Protein 3L7N (pdb70)

Nearest PDB structures (foldseek):
  3l7n-assembly1_A  TM=1.004E+00  e=1.396E-51  Streptococcus mutans UA159
  1o1y-assembly1_A  TM=9.024E-01  e=5.804E-20  Thermotoga maritima
  3m3p-assembly1_A  TM=9.097E-01  e=1.169E-18  Methylobacillus flagellatus KT
  8khs-assembly1_A  TM=8.896E-01  e=2.504E-17  Alcaligenes ammonioxydans
  1qdl-assembly1_B-2  TM=7.681E-01  e=1.200E-10  Saccharolobus solfataricus

B-factor: mean 40.6, std 13.73, range [8.1, 95.0]

InterPro domains:
  IPR017926 Glutamine amidotransferase [PF00117] (32-185)
  IPR029062 Class I glutamine amidotransferase-like [G3DSA:3.40.50.880] (1-236)
  IPR029062 Class I glutamine amidotransferase-like [SSF52317] (20-199)
  IPR044992 Glutamine amidotransferase domain containing protein ChyE-like [PTHR42695] (26-230)
  IPR044992 Glutamine amidotransferase domain containing protein ChyE-like [cd01741] (2-181)

CATH classification: 3.40.50.880

Foldseek 3Di:
DEEEEEAEDPLQDCFLVVVLCVVVPHHYHYADLLVLGDDDPDLPRGQEYEYTAYPAALPDDCVVRVSDDSPVVLVVLLNCVVVVRQYEAEANGLASNLVSLPFHKFFWQFFAAAWFWKAFDPVLCVDPLQVPPDRIDTFGAGDGIGHGDDPQKDAGIATPGGGRAKIDSDPRYIYGHTHLSDDLVSLVVVVVVDDCLPVCCPVGDHRHDSVRRNPDHSPVSSVSVSSSVVRSVD

Solvent-accessible surface area: 10460 Å² total; per-residue (Å²): 157,83,2,16,0,0,7,0,41,98,25,19,24,12,16,2,0,55,38,1,0,64,124,95,56,36,92,49,51,59,5,68,4,40,166,128,70,173,30,29,174,69,18,102,95,1,50,3,0,0,0,1,1,9,66,10,26,14,75,18,62,114,198,109,46,79,42,1,47,12,108,35,1,10,124,8,0,74,87,0,26,165,51,149,35,25,0,0,0,0,12,1,0,0,8,0,0,0,41,14,37,71,17,97,44,86,143,13,87,86,74,1,5,2,4,42,86,1,26,21,38,132,31,1,100,160,19,72,45,2,70,83,10,69,74,75,30,68,0,0,0,32,13,37,27,12,0,2,60,12,152,129,9,88,29,2,0,64,4,141,0,0,56,47,0,0,1,48,11,9,102,63,8,0,1,0,1,0,4,0,5,6,31,60,129,29,1,41,43,12,36,85,110,56,126,86,13,110,71,29,24,146,106,49,87,48,7,29,55,42,133,89,3,69,102,64,99,7,68,72,1,22,107,10,0,31,17,0,0,50,81,0,44,180

Radius of gyration: 16.36 Å; Cα contacts (8 Å, |Δi|>4): 515; chains: 1; bounding box: 48×43×37 Å

Sequence (234 aa):
MRIHFILHETFEAPGAYLAWAALRGHDVSMTKVYRYEKLPKDIDDFDMLILMGGPQSPSSTKKEFPYYDAQAEVKLIQKAAKSEKIIVGVCLGAQLMGVAYGADYLHSPKKEIGNYLISLTEAGKMDSYLSDFSDDLLVGHWHGDMPGLPDKAQVLAISQGCPRQIIKFGPKQYAFQCHLEFTPELVAALIAQEDDLDTQSQTETYVQTAEEMQTFDYSSMNQALYSFLDRLTE

Structure (mmCIF, N/CA/C/O backbone):
data_3L7N
#
_entry.id   3L7N
#
_cell.length_a   104.083
_cell.length_b   104.083
_cell.length_c   195.621
_cell.angle_alpha   90.00
_cell.angle_beta   90.00
_cell.angle_gamma   120.00
#
_symmetry.space_group_name_H-M   'H 3 2'
#
loop_
_entity.id
_entity.type
_entity.pdbx_description
1 polymer 'Putative uncharacterized protein'
2 water water
#
loop_
_atom_site.group_PDB
_atom_site.id
_atom_site.type_symbol
_atom_site.label_atom_id
_atom_site.label_alt_id
_atom_site.label_comp_id
_atom_site.label_asym_id
_atom_site.label_entity_id
_atom_site.label_seq_id
_atom_site.pdbx_PDB_ins_code
_atom_site.Cartn_x
_atom_site.Cartn_y
_atom_site.Cartn_z
_atom_site.occupancy
_atom_site.B_iso_or_equiv
_atom_site.auth_seq_id
_atom_site.auth_comp_id
_atom_site.auth_asym_id
_atom_site.auth_atom_id
_atom_site.pdbx_PDB_model_num
ATOM 1 N N . MET A 1 1 ? -4.236 -35.797 -21.833 1.00 32.34 1 MET A N 1
ATOM 2 C CA . MET A 1 1 ? -3.544 -35.854 -23.210 1.00 34.44 1 MET A CA 1
ATOM 3 C C . MET A 1 1 ? -3.750 -37.253 -23.935 1.00 33.41 1 MET A C 1
ATOM 4 O O . MET A 1 1 ? -4.211 -37.268 -25.091 1.00 34.93 1 MET A O 1
ATOM 9 N N . ARG A 1 2 ? -3.329 -38.384 -23.313 1.00 29.46 2 ARG A N 1
ATOM 10 C CA . ARG A 1 2 ? -3.690 -39.703 -23.874 1.00 28.51 2 ARG A CA 1
ATOM 11 C C . ARG A 1 2 ? -5.033 -40.161 -23.276 1.00 28.46 2 ARG A C 1
ATOM 12 O O . ARG A 1 2 ? -5.137 -40.452 -22.082 1.00 30.90 2 ARG A O 1
ATOM 20 N N . ILE A 1 3 ? -6.039 -40.217 -24.099 1.00 27.04 3 ILE A N 1
ATOM 21 C CA . ILE A 1 3 ? -7.365 -40.545 -23.679 1.00 25.09 3 ILE A CA 1
ATOM 22 C C . ILE A 1 3 ? -7.733 -41.888 -24.302 1.00 26.57 3 ILE A C 1
ATOM 23 O O . ILE A 1 3 ? -7.720 -42.015 -25.559 1.00 28.29 3 ILE A O 1
ATOM 28 N N . HIS A 1 4 ? -8.061 -42.897 -23.461 1.00 24.33 4 HIS A N 1
ATOM 29 C CA . HIS A 1 4 ? -8.453 -44.223 -23.979 1.00 24.35 4 HIS A CA 1
ATOM 30 C C . HIS A 1 4 ? -9.944 -44.523 -23.778 1.00 23.94 4 HIS A C 1
ATOM 31 O O . HIS A 1 4 ? -10.433 -44.491 -22.637 1.00 25.71 4 HIS A O 1
ATOM 38 N N . PHE A 1 5 ? -10.656 -44.848 -24.875 1.00 22.57 5 PHE A N 1
ATOM 39 C CA . PHE A 1 5 ? -12.104 -45.159 -24.833 1.00 21.37 5 PHE A CA 1
ATOM 40 C C . PHE A 1 5 ? -12.369 -46.626 -24.778 1.00 22.55 5 PHE A C 1
ATOM 41 O O . PHE A 1 5 ? -11.730 -47.427 -25.514 1.00 24.15 5 PHE A O 1
ATOM 49 N N . ILE A 1 6 ? -13.356 -47.018 -23.988 1.00 21.92 6 ILE A N 1
ATOM 50 C CA . IL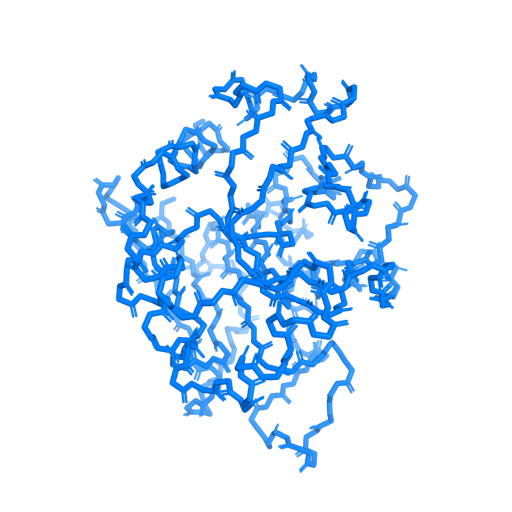E A 1 6 ? -13.839 -48.393 -24.021 1.00 21.50 6 ILE A CA 1
ATOM 51 C C . ILE A 1 6 ? -15.244 -48.385 -24.603 1.00 23.72 6 ILE A C 1
ATOM 52 O O . ILE A 1 6 ? -16.106 -47.652 -24.125 1.00 27.10 6 ILE A O 1
ATOM 57 N N . LEU A 1 7 ? -15.471 -49.111 -25.684 1.00 24.49 7 LEU A N 1
ATOM 58 C CA . LEU A 1 7 ? -16.741 -49.004 -26.388 1.00 23.62 7 LEU A CA 1
ATOM 59 C C . LEU A 1 7 ? -17.404 -50.379 -26.481 1.00 25.17 7 LEU A C 1
ATOM 60 O O . LEU A 1 7 ? -16.723 -51.374 -26.611 1.00 26.61 7 LEU A O 1
ATOM 65 N N . HIS A 1 8 ? -18.714 -50.432 -26.316 1.00 25.49 8 HIS A N 1
ATOM 66 C CA . HIS A 1 8 ? -19.375 -51.690 -26.044 1.00 28.01 8 HIS A CA 1
ATOM 67 C C . HIS A 1 8 ? -20.410 -52.003 -27.122 1.00 29.38 8 HIS A C 1
ATOM 68 O O . HIS A 1 8 ? -21.067 -53.036 -27.069 1.00 30.59 8 HIS A O 1
ATOM 75 N N . GLU A 1 9 ? -20.667 -51.037 -27.991 1.00 29.53 9 GLU A N 1
ATOM 76 C CA . GLU A 1 9 ? -21.436 -51.264 -29.218 1.00 29.16 9 GLU A CA 1
ATOM 77 C C . GLU A 1 9 ? -21.413 -50.057 -30.170 1.00 30.15 9 GLU A C 1
ATOM 78 O O . GLU A 1 9 ? -20.987 -48.900 -29.762 1.00 29.58 9 GLU A O 1
ATOM 84 N N . THR A 1 10 ? -21.711 -50.347 -31.468 1.00 30.90 10 THR A N 1
ATOM 85 C CA . THR A 1 10 ? -21.643 -49.347 -32.608 1.00 29.24 10 THR A CA 1
ATOM 86 C C . THR A 1 10 ? -22.592 -48.204 -32.319 1.00 30.26 10 THR A C 1
ATOM 87 O O . THR A 1 10 ? -22.239 -47.045 -32.510 1.00 31.25 10 THR A O 1
ATOM 91 N N . PHE A 1 11 ? -23.722 -48.513 -31.657 1.00 31.49 11 PHE A N 1
ATOM 92 C CA . PHE A 1 11 ? -24.678 -47.466 -31.235 1.00 31.68 11 PHE A CA 1
ATOM 93 C C . PHE A 1 11 ? -24.408 -46.810 -29.837 1.00 33.39 11 PHE A C 1
ATOM 94 O O . PHE A 1 11 ? -25.181 -45.943 -29.383 1.00 36.15 11 PHE A O 1
ATOM 102 N N . GLU A 1 12 ? -23.359 -47.211 -29.172 1.00 32.95 12 GLU A N 1
ATOM 103 C CA . GLU A 1 12 ? -22.962 -46.541 -27.976 1.00 31.71 12 GLU A CA 1
ATOM 104 C C . GLU A 1 12 ? -21.686 -45.740 -28.247 1.00 32.87 12 GLU A C 1
ATOM 105 O O . GLU A 1 12 ? -20.553 -46.092 -27.728 1.00 34.36 12 GLU A O 1
ATOM 111 N N . ALA A 1 13 ? -21.805 -44.751 -29.123 1.00 30.00 13 ALA A N 1
ATOM 112 C CA . ALA A 1 13 ? -20.627 -44.053 -29.656 1.00 27.97 13 ALA A CA 1
ATOM 113 C C . ALA A 1 13 ? -20.073 -43.024 -28.684 1.00 27.28 13 ALA A C 1
ATOM 114 O O . ALA A 1 13 ? -20.824 -42.376 -27.975 1.00 27.86 13 ALA A O 1
ATOM 116 N N . PRO A 1 14 ? -18.782 -42.751 -28.762 1.00 26.07 14 PRO A N 1
ATOM 117 C CA . PRO A 1 14 ? -18.250 -41.714 -27.910 1.00 25.94 14 PRO A CA 1
ATOM 118 C C . PRO A 1 14 ? -18.883 -40.290 -28.169 1.00 27.39 14 PRO A C 1
ATOM 119 O O . PRO A 1 14 ? -18.657 -39.329 -27.349 1.00 29.69 14 PRO A O 1
ATOM 123 N N . GLY A 1 15 ? -19.583 -40.132 -29.301 1.00 26.05 15 GLY A N 1
ATOM 124 C CA . GLY A 1 15 ? -19.968 -38.770 -29.824 1.00 26.13 15 GLY A CA 1
ATOM 125 C C . GLY A 1 15 ? -19.125 -37.549 -29.377 1.00 25.99 15 GLY A C 1
ATOM 126 O O . GLY A 1 15 ? -17.927 -37.460 -29.642 1.00 27.39 15 GLY A O 1
ATOM 127 N N . ALA A 1 16 ? -19.745 -36.623 -28.691 1.00 26.11 16 ALA A N 1
ATOM 128 C CA . ALA A 1 16 ? -19.052 -35.401 -28.340 1.00 25.46 16 ALA A CA 1
ATOM 129 C C . ALA A 1 16 ? -17.835 -35.585 -27.455 1.00 25.63 16 ALA A C 1
ATOM 130 O O . ALA A 1 16 ? -17.028 -34.689 -27.379 1.00 24.76 16 ALA A O 1
ATOM 132 N N . TYR A 1 17 ? -17.724 -36.741 -26.723 1.00 25.43 17 TYR A N 1
ATOM 133 C CA . TYR A 1 17 ? -16.488 -36.995 -25.920 1.00 25.34 17 TYR A CA 1
ATOM 134 C C . TYR A 1 17 ? -15.310 -37.113 -26.875 1.00 27.48 17 TYR A C 1
ATOM 135 O O . TYR A 1 17 ? -14.225 -36.510 -26.650 1.00 28.05 17 TYR A O 1
ATOM 144 N N . LEU A 1 18 ? -15.536 -37.823 -28.010 1.00 28.81 18 LEU A N 1
ATOM 145 C CA . LEU A 1 18 ? -14.504 -37.997 -29.009 1.00 27.81 18 LEU A CA 1
ATOM 146 C C . LEU A 1 18 ? -14.216 -36.687 -29.666 1.00 29.73 18 LEU A C 1
ATOM 147 O O . LEU A 1 18 ? -13.042 -36.307 -29.788 1.00 30.82 18 LEU A O 1
ATOM 152 N N . ALA A 1 19 ? -15.283 -35.952 -30.073 1.00 29.38 19 ALA A N 1
ATOM 153 C CA . ALA A 1 19 ? -15.106 -34.633 -30.728 1.00 29.57 19 ALA A CA 1
ATOM 154 C C . ALA A 1 19 ? -14.300 -33.663 -29.870 1.00 30.13 19 ALA A C 1
ATOM 155 O O . ALA A 1 19 ? -13.331 -33.027 -30.341 1.00 31.87 19 ALA A O 1
ATOM 157 N N . TRP A 1 20 ? -14.670 -33.568 -28.610 1.00 29.80 20 TRP A N 1
ATOM 158 C CA . TRP A 1 20 ? -13.900 -32.820 -27.643 1.00 29.15 20 TRP A CA 1
ATOM 159 C C . TRP A 1 20 ? -12.492 -33.237 -27.664 1.00 28.79 20 TRP A C 1
ATOM 160 O O . TRP A 1 20 ? -11.591 -32.410 -27.780 1.00 28.99 20 TRP A O 1
ATOM 171 N N . ALA A 1 21 ? -12.258 -34.541 -27.503 1.00 29.69 21 ALA A N 1
ATOM 172 C CA . ALA A 1 21 ? -10.875 -35.034 -27.476 1.00 28.92 21 ALA A CA 1
ATOM 173 C C . ALA A 1 21 ? -10.127 -34.644 -28.770 1.00 29.27 21 ALA A C 1
ATOM 174 O O . ALA A 1 21 ? -8.966 -34.283 -28.725 1.00 28.32 21 ALA A O 1
ATOM 176 N N . ALA A 1 22 ? -10.826 -34.661 -29.924 1.00 29.73 22 ALA A N 1
ATOM 177 C CA . ALA A 1 22 ? -10.171 -34.295 -31.184 1.00 29.22 22 ALA A CA 1
ATOM 178 C C . ALA A 1 22 ? -9.845 -32.852 -31.208 1.00 30.81 22 ALA A C 1
ATOM 179 O O . ALA A 1 22 ? -8.716 -32.493 -31.507 1.00 31.23 22 ALA A O 1
ATOM 181 N N . LEU A 1 23 ? -10.841 -31.986 -30.872 1.0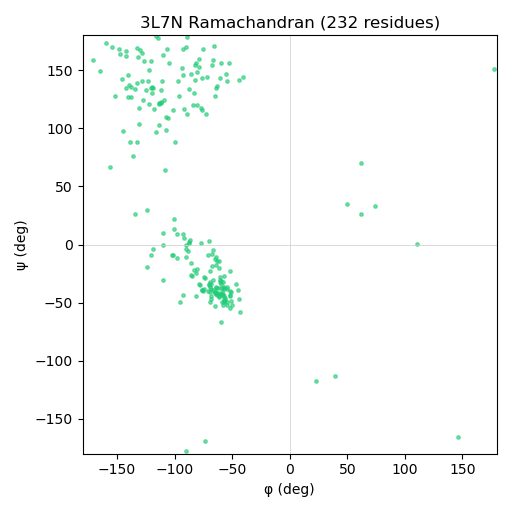0 32.37 23 LEU A N 1
ATOM 182 C CA . LEU A 1 23 ? -10.656 -30.458 -30.930 1.00 32.46 23 LEU A CA 1
ATOM 183 C C . LEU A 1 23 ? -9.585 -29.993 -29.994 1.00 32.99 23 LEU A C 1
ATOM 184 O O . LEU A 1 23 ? -8.750 -29.193 -30.357 1.00 33.37 23 LEU A O 1
ATOM 189 N N . ARG A 1 24 ? -9.563 -30.550 -28.793 1.00 33.35 24 ARG A N 1
ATOM 190 C CA . ARG A 1 24 ? -8.553 -30.140 -27.795 1.00 33.66 24 ARG A CA 1
ATOM 191 C C . ARG A 1 24 ? -7.171 -30.738 -28.078 1.00 33.29 24 ARG A C 1
ATOM 192 O O . ARG A 1 24 ? -6.259 -30.536 -27.341 1.00 33.49 24 ARG A O 1
ATOM 200 N N . GLY A 1 25 ? -7.056 -31.493 -29.164 1.00 33.74 25 GLY A N 1
ATOM 201 C CA . GLY A 1 25 ? -5.775 -32.014 -29.592 1.00 32.25 25 GLY A CA 1
ATOM 202 C C . GLY A 1 25 ? -5.243 -33.145 -28.766 1.00 33.00 25 GLY A C 1
ATOM 203 O O . GLY A 1 25 ? -4.060 -33.299 -28.640 1.00 34.07 25 GLY A O 1
ATOM 204 N N . HIS A 1 26 ? -6.111 -33.981 -28.243 1.00 32.46 26 HIS A N 1
ATOM 205 C CA . HIS A 1 26 ? -5.647 -35.111 -27.451 1.00 31.90 26 HIS A CA 1
ATOM 206 C C . HIS A 1 26 ? -5.389 -36.360 -28.277 1.00 31.64 26 HIS A C 1
ATOM 207 O O . HIS A 1 26 ? -5.782 -36.444 -29.439 1.00 31.90 26 HIS A O 1
ATOM 214 N N . ASP A 1 27 ? -4.778 -37.347 -27.655 1.00 31.36 27 ASP A N 1
ATOM 215 C CA . ASP A 1 27 ? -4.285 -38.508 -28.365 1.00 31.32 27 ASP A CA 1
ATOM 216 C C . ASP A 1 27 ? -5.147 -39.656 -28.062 1.00 30.98 27 ASP A C 1
ATOM 217 O O . ASP A 1 27 ? -4.969 -40.280 -27.048 1.00 31.79 27 ASP A O 1
ATOM 222 N N . VAL A 1 28 ? -6.097 -39.955 -28.962 1.00 29.84 28 VAL A N 1
ATOM 223 C CA . VAL A 1 28 ? -7.196 -40.909 -28.683 1.00 28.89 28 VAL A CA 1
ATOM 224 C C . VAL A 1 28 ? -6.828 -42.398 -29.015 1.00 28.17 28 VAL A C 1
ATOM 225 O O . VAL A 1 28 ? -6.314 -42.675 -30.067 1.00 29.11 28 VAL A O 1
ATOM 229 N N . SER A 1 29 ? -7.128 -43.328 -28.127 1.00 27.34 29 SER A N 1
ATOM 230 C CA . SER A 1 29 ? -7.131 -44.773 -28.524 1.00 28.45 29 SER A CA 1
ATOM 231 C C . SER A 1 29 ? -8.432 -45.385 -28.113 1.00 28.20 29 SER A C 1
ATOM 232 O O . SER A 1 29 ? -9.140 -44.801 -27.342 1.00 31.86 29 SER A O 1
ATOM 235 N N . MET A 1 30 ? -8.770 -46.549 -28.627 1.00 25.83 30 MET A N 1
ATOM 236 C CA . MET A 1 30 ? -10.049 -47.137 -28.291 1.00 25.16 30 MET A CA 1
ATOM 237 C C . MET A 1 30 ? -9.984 -48.642 -28.140 1.00 25.61 30 MET A C 1
ATOM 238 O O . MET A 1 30 ? -9.101 -49.266 -28.665 1.00 27.97 30 MET A O 1
ATOM 243 N N . THR A 1 31 ? -10.976 -49.237 -27.494 1.00 24.24 31 THR A N 1
ATOM 244 C CA . THR A 1 31 ? -11.069 -50.656 -27.455 1.00 22.78 31 THR A CA 1
ATOM 245 C C . THR A 1 31 ? -12.443 -50.945 -27.825 1.00 23.55 31 THR A C 1
ATOM 246 O O . THR A 1 31 ? -13.371 -50.535 -27.144 1.00 25.02 31 THR A O 1
ATOM 250 N N . LYS A 1 32 ? -12.649 -51.624 -28.905 1.00 23.23 32 LYS A N 1
ATOM 251 C CA . LYS A 1 32 ? -14.005 -51.894 -29.250 1.00 23.81 32 LYS A CA 1
ATOM 252 C C . LYS A 1 32 ? -14.379 -53.325 -28.818 1.00 24.77 32 LYS A C 1
ATOM 253 O O . LYS A 1 32 ? -14.160 -54.279 -29.575 1.00 26.34 32 LYS A O 1
ATOM 259 N N . VAL A 1 33 ? -14.857 -53.497 -27.566 1.00 24.09 33 VAL A N 1
ATOM 260 C CA . VAL A 1 33 ? -15.021 -54.847 -27.043 1.00 23.45 33 VAL A CA 1
ATOM 261 C C . VAL A 1 33 ? -15.960 -55.713 -27.860 1.00 24.44 33 VAL A C 1
ATOM 262 O O . VAL A 1 33 ? -15.729 -56.891 -28.010 1.00 25.12 33 VAL A O 1
ATOM 266 N N . TYR A 1 34 ? -16.965 -55.096 -28.473 1.00 24.50 34 TYR A N 1
ATOM 267 C CA . TYR A 1 34 ? -17.889 -55.809 -29.343 1.00 24.41 34 TYR A CA 1
ATOM 268 C C . TYR A 1 34 ? -17.214 -56.404 -30.568 1.00 25.64 34 TYR A C 1
ATOM 269 O O . TYR A 1 34 ? -17.841 -57.232 -31.280 1.00 28.31 34 TYR A O 1
ATOM 278 N N . ARG A 1 35 ? -15.971 -55.974 -30.867 1.00 24.25 35 ARG A N 1
ATOM 279 C CA . ARG A 1 35 ? -15.221 -56.515 -32.025 1.00 24.07 35 ARG A CA 1
ATOM 280 C C . ARG A 1 35 ? -14.217 -57.540 -31.517 1.00 25.69 35 ARG A C 1
ATOM 281 O O . ARG A 1 35 ? -13.190 -57.853 -32.192 1.00 26.06 35 ARG A O 1
ATOM 289 N N . TYR A 1 36 ? -14.503 -58.074 -30.315 1.00 25.22 36 TYR A N 1
ATOM 290 C CA . TYR A 1 36 ? -13.577 -58.938 -29.556 1.00 23.23 36 TYR A CA 1
ATOM 291 C C . TYR A 1 36 ? -12.226 -58.372 -29.441 1.00 24.72 36 TYR A C 1
ATOM 292 O O . TYR A 1 36 ? -11.276 -59.107 -29.375 1.00 26.18 36 TYR A O 1
ATOM 301 N N . GLU A 1 37 ? -12.124 -57.042 -29.338 1.00 25.38 37 GLU A N 1
ATOM 302 C CA . GLU A 1 37 ? -10.831 -56.406 -29.035 1.00 26.27 37 GLU A CA 1
ATOM 303 C C . GLU A 1 37 ? -10.457 -56.546 -27.597 1.00 28.18 37 GLU A C 1
ATOM 304 O O . GLU A 1 37 ? -11.287 -56.554 -26.747 1.00 26.80 37 GLU A O 1
ATOM 310 N N . LYS A 1 38 ? -9.179 -56.736 -27.333 1.00 32.81 38 LYS A N 1
ATOM 311 C CA . LYS A 1 38 ? -8.695 -57.023 -25.913 1.00 35.20 38 LYS A CA 1
ATOM 312 C C . LYS A 1 38 ? -8.524 -55.719 -25.111 1.00 35.02 38 LYS A C 1
ATOM 313 O O . LYS A 1 38 ? -7.911 -54.758 -25.596 1.00 35.35 38 LYS A O 1
ATOM 319 N N . LEU A 1 39 ? -9.089 -55.687 -23.898 1.00 35.37 39 LEU A N 1
ATOM 320 C CA . LEU A 1 39 ? -8.909 -54.541 -22.966 1.00 34.78 39 LEU A CA 1
ATOM 321 C C . LEU A 1 39 ? -7.417 -54.282 -22.721 1.00 35.76 39 LEU A C 1
ATOM 322 O O . LEU A 1 39 ? -6.640 -55.210 -22.652 1.00 36.51 39 LEU A O 1
ATOM 327 N N . PRO A 1 40 ? -7.032 -53.009 -22.528 1.00 36.68 40 PRO A N 1
ATOM 328 C CA . PRO A 1 40 ? -5.655 -52.749 -22.158 1.00 38.32 40 PRO A CA 1
ATOM 329 C C . PRO A 1 40 ? -5.279 -53.548 -20.929 1.00 41.82 40 PRO A C 1
ATOM 330 O O . PRO A 1 40 ? -6.069 -53.623 -19.984 1.00 41.09 40 PRO A O 1
ATOM 334 N N . LYS A 1 41 ? -4.061 -54.093 -20.891 1.00 46.42 41 LYS A N 1
ATOM 335 C CA . LYS A 1 41 ? -3.597 -54.704 -19.643 1.00 51.09 41 LYS A CA 1
ATOM 336 C C . LYS A 1 41 ? -2.933 -53.708 -18.635 1.00 52.05 41 LYS A C 1
ATOM 337 O O . LYS A 1 41 ? -3.040 -53.894 -17.403 1.00 51.48 41 LYS A O 1
ATOM 343 N N . ASP A 1 42 ? -2.374 -52.594 -19.183 1.00 53.07 42 ASP A N 1
ATOM 344 C CA . ASP A 1 42 ? -1.616 -51.527 -18.383 1.00 53.28 42 ASP A CA 1
ATOM 345 C C . ASP A 1 42 ? -2.358 -50.234 -18.333 1.00 51.89 42 ASP A C 1
ATOM 346 O O . ASP A 1 42 ? -2.632 -49.613 -19.430 1.00 53.85 42 ASP A O 1
ATOM 351 N N . ILE A 1 43 ? -2.461 -49.664 -17.139 1.00 47.60 43 ILE A N 1
ATOM 352 C CA . ILE A 1 43 ? -2.899 -48.348 -17.039 1.00 44.49 43 ILE A CA 1
ATOM 353 C C . ILE A 1 43 ? -1.875 -47.337 -17.571 1.00 45.48 43 ILE A C 1
ATOM 354 O O . ILE A 1 43 ? -2.133 -46.128 -17.584 1.00 45.75 43 ILE A O 1
ATOM 359 N N . ASP A 1 44 ? -0.760 -47.825 -18.095 1.00 46.06 44 ASP A N 1
ATOM 360 C CA . ASP A 1 44 ? 0.409 -46.925 -18.388 1.00 47.39 44 ASP A CA 1
ATOM 361 C C . ASP A 1 44 ? 0.324 -46.260 -19.729 1.00 45.25 44 ASP A C 1
ATOM 362 O O . ASP A 1 44 ? 1.088 -45.282 -20.023 1.00 43.57 44 ASP A O 1
ATOM 367 N N . ASP A 1 45 ? -0.555 -46.786 -20.573 1.00 43.22 45 ASP A N 1
ATOM 368 C CA . ASP A 1 45 ? -0.724 -46.247 -21.920 1.00 42.80 45 ASP A CA 1
ATOM 369 C C . ASP A 1 45 ? -1.722 -45.101 -22.044 1.00 39.69 45 ASP A C 1
ATOM 370 O O . ASP A 1 45 ? -1.932 -44.584 -23.141 1.00 40.48 45 ASP A O 1
ATOM 375 N N . PHE A 1 46 ? -2.309 -44.677 -20.933 1.00 35.30 46 PHE A N 1
ATOM 376 C CA . PHE A 1 46 ? -3.244 -43.604 -20.986 1.00 32.84 46 PHE A CA 1
ATOM 377 C C . PHE A 1 46 ? -3.253 -42.702 -19.710 1.00 32.47 46 PHE A C 1
ATOM 378 O O . PHE A 1 46 ? -2.673 -43.044 -18.686 1.00 31.26 46 PHE A O 1
ATOM 386 N N . ASP A 1 47 ? -3.852 -41.517 -19.858 1.00 31.39 47 ASP A N 1
ATOM 387 C CA . ASP A 1 47 ? -3.943 -40.524 -18.823 1.00 29.57 47 ASP A CA 1
ATOM 388 C C . ASP A 1 47 ? -5.396 -40.430 -18.369 1.00 29.33 47 ASP A C 1
ATOM 389 O O . ASP A 1 47 ? -5.668 -40.036 -17.249 1.00 31.02 47 ASP A O 1
ATOM 394 N N . MET A 1 48 ? -6.328 -40.691 -19.280 1.00 26.51 48 MET A N 1
ATOM 395 C CA . MET A 1 48 ? -7.710 -40.615 -18.954 1.00 25.12 48 MET A CA 1
ATOM 396 C C . MET A 1 48 ? -8.457 -41.760 -19.641 1.00 25.21 48 MET A C 1
ATOM 397 O O . MET A 1 48 ? -8.095 -42.153 -20.729 1.00 26.13 48 MET A O 1
ATOM 402 N N . LEU A 1 49 ? -9.497 -42.291 -18.985 1.00 23.16 49 LEU A N 1
ATOM 403 C CA . LEU A 1 49 ? -10.196 -43.482 -19.435 1.00 22.15 49 LEU A CA 1
ATOM 404 C C . LEU A 1 49 ? -11.674 -43.085 -19.482 1.00 23.71 49 LEU A C 1
ATOM 405 O O . LEU A 1 49 ? -12.213 -42.597 -18.495 1.00 26.49 49 LEU A O 1
ATOM 410 N N . ILE A 1 50 ? -12.310 -43.242 -20.613 1.00 21.76 50 ILE A N 1
ATOM 411 C CA . ILE A 1 50 ? -13.674 -42.884 -20.751 1.00 20.68 50 ILE A CA 1
ATOM 412 C C . ILE A 1 50 ? -14.344 -44.127 -21.182 1.00 22.42 50 ILE A C 1
ATOM 413 O O . ILE A 1 50 ? -13.930 -44.712 -22.172 1.00 24.66 50 ILE A O 1
ATOM 418 N N . LEU A 1 51 ? -15.327 -44.607 -20.412 1.00 22.29 51 LEU A N 1
ATOM 419 C CA . LEU A 1 51 ? -16.026 -45.849 -20.764 1.00 23.88 51 LEU A CA 1
ATOM 420 C C . LEU A 1 51 ? -17.436 -45.464 -21.136 1.00 25.33 51 LEU A C 1
ATOM 421 O O . LEU A 1 51 ? -18.124 -44.881 -20.330 1.00 27.37 51 LEU A O 1
ATOM 426 N N . MET A 1 52 ? -17.867 -45.800 -22.356 1.00 25.25 52 MET A N 1
ATOM 427 C CA . MET A 1 52 ? -19.182 -45.432 -22.852 1.00 25.82 52 MET A CA 1
ATOM 428 C C . MET A 1 52 ? -20.259 -46.481 -22.532 1.00 27.50 52 MET A C 1
ATOM 429 O O . MET A 1 52 ? -19.965 -47.504 -21.964 1.00 27.96 52 MET A O 1
ATOM 434 N N . GLY A 1 53 ? -21.497 -46.238 -23.008 1.00 28.19 53 GLY A N 1
ATOM 435 C CA . GLY A 1 53 ? -22.638 -47.018 -22.625 1.00 27.86 53 GLY A CA 1
ATOM 436 C C . GLY A 1 53 ? -22.618 -48.370 -23.278 1.00 28.75 53 GLY A C 1
ATOM 437 O O . GLY A 1 53 ? -21.600 -48.788 -23.818 1.00 29.74 53 GLY A O 1
ATOM 438 N N . GLY A 1 54 ? -23.722 -49.089 -23.173 1.00 28.68 54 GLY A N 1
ATOM 439 C CA . GLY A 1 54 ? -23.827 -50.355 -23.769 1.00 30.01 54 GLY A CA 1
ATOM 440 C C . GLY A 1 54 ? -25.137 -51.048 -23.494 1.00 31.73 54 GLY A C 1
ATOM 441 O O . GLY A 1 54 ? -25.731 -50.874 -22.453 1.00 33.59 54 GLY A O 1
ATOM 442 N N . PRO A 1 55 ? -25.566 -51.886 -24.411 1.00 33.31 55 PRO A N 1
ATOM 443 C CA . PRO A 1 55 ? -26.759 -52.674 -24.147 1.00 33.76 55 PRO A CA 1
ATOM 444 C C . PRO A 1 55 ? -26.601 -53.696 -22.933 1.00 34.63 55 PRO A C 1
ATOM 445 O O . PRO A 1 55 ? -27.589 -54.250 -22.498 1.00 35.81 55 PRO A O 1
ATOM 449 N N . GLN A 1 56 ? -25.361 -54.013 -22.513 1.00 33.85 56 GLN A N 1
ATOM 450 C CA . GLN A 1 56 ? -25.162 -54.977 -21.401 1.00 32.93 56 GLN A CA 1
ATOM 451 C C . GLN A 1 56 ? -25.482 -54.310 -20.078 1.00 34.28 56 GLN A C 1
ATOM 452 O O . GLN A 1 56 ? -25.636 -53.045 -19.990 1.00 33.87 56 GLN A O 1
ATOM 458 N N . SER A 1 57 ? -25.584 -55.131 -19.050 1.00 34.77 57 SER A N 1
ATOM 459 C CA . SER A 1 57 ? -25.605 -54.647 -17.664 1.00 35.95 57 SER A CA 1
ATOM 460 C C . SER A 1 57 ? -24.239 -54.998 -17.064 1.00 36.02 57 SER A C 1
ATOM 461 O O . SER A 1 57 ? -23.485 -55.839 -17.663 1.00 36.73 57 SER A O 1
ATOM 464 N N . PRO A 1 58 ? -23.907 -54.438 -15.838 1.00 34.78 58 PRO A N 1
ATOM 465 C CA . PRO A 1 58 ? -22.625 -54.859 -15.232 1.00 32.86 58 PRO A CA 1
ATOM 466 C C . PRO A 1 58 ? -22.643 -56.309 -14.845 1.00 33.26 58 PRO A C 1
ATOM 467 O O . PRO A 1 58 ? -21.654 -56.822 -14.406 1.00 34.18 58 PRO A O 1
ATOM 471 N N . SER A 1 59 ? -23.763 -56.974 -14.995 1.00 34.44 59 SER A N 1
ATOM 472 C CA . SER A 1 59 ? -23.786 -58.390 -14.615 1.00 36.72 59 SER A CA 1
ATOM 473 C C . SER A 1 59 ? -24.093 -59.320 -15.742 1.00 36.86 59 SER A C 1
ATOM 474 O O . SER A 1 59 ? -24.065 -60.514 -15.550 1.00 38.33 59 SER A O 1
ATOM 477 N N . SER A 1 60 ? -24.381 -58.773 -16.928 1.00 36.65 60 SER A N 1
ATOM 478 C CA . SER A 1 60 ? -24.451 -59.584 -18.171 1.00 36.48 60 SER A CA 1
ATOM 479 C C . SER A 1 60 ? -23.362 -60.639 -18.283 1.00 38.29 60 SER A C 1
ATOM 480 O O . SER A 1 60 ? -22.145 -60.439 -17.872 1.00 37.27 60 SER A O 1
ATOM 483 N N . THR A 1 61 ? -23.752 -61.740 -18.845 1.00 39.91 61 THR A N 1
ATOM 484 C CA . THR A 1 61 ? -22.965 -62.895 -18.814 1.00 41.96 61 THR A CA 1
ATOM 485 C C . THR A 1 61 ? -22.299 -63.109 -2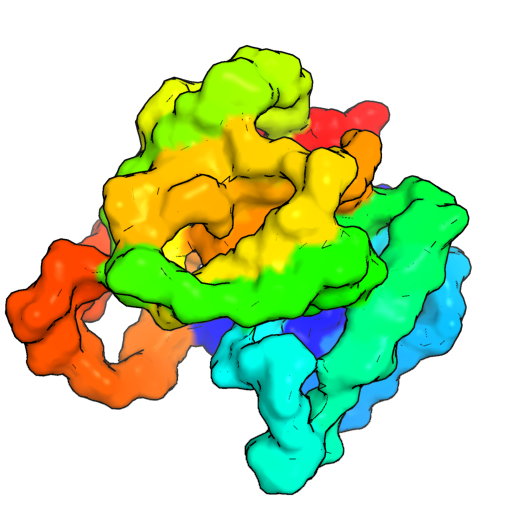0.212 1.00 40.95 61 THR A C 1
ATOM 486 O O . THR A 1 61 ? -22.779 -62.581 -21.189 1.00 41.47 61 THR A O 1
ATOM 490 N N . LYS A 1 62 ? -21.167 -63.834 -20.278 1.00 41.54 62 LYS A N 1
ATOM 491 C CA . LYS A 1 62 ? -20.555 -64.181 -21.622 1.00 42.24 62 LYS A CA 1
ATOM 492 C C . LYS A 1 62 ? -21.400 -65.151 -22.450 1.00 43.70 62 LYS A C 1
ATOM 493 O O . LYS A 1 62 ? -21.121 -65.375 -23.551 1.00 46.64 62 LYS A O 1
ATOM 499 N N . LYS A 1 63 ? -22.440 -65.698 -21.895 1.00 44.83 63 LYS A N 1
ATOM 500 C CA . LYS A 1 63 ? -23.275 -66.507 -22.667 1.00 44.55 63 LYS A CA 1
ATOM 501 C C . LYS A 1 63 ? -24.159 -65.626 -23.475 1.00 43.54 63 LYS A C 1
ATOM 502 O O . LYS A 1 63 ? -24.451 -65.922 -24.586 1.00 43.09 63 LYS A O 1
ATOM 508 N N . GLU A 1 64 ? -24.535 -64.488 -22.919 1.00 43.97 64 GLU A N 1
ATOM 509 C CA . GLU A 1 64 ? -25.265 -63.471 -23.707 1.00 45.90 64 GLU A CA 1
ATOM 510 C C . GLU A 1 64 ? -24.358 -62.654 -24.680 1.00 45.15 64 GLU A C 1
ATOM 511 O O . GLU A 1 64 ? -24.815 -62.265 -25.761 1.00 47.65 64 GLU A O 1
ATOM 517 N N . PHE A 1 65 ? -23.140 -62.305 -24.253 1.00 41.65 65 PHE A N 1
ATOM 518 C CA . PHE A 1 65 ? -22.303 -61.403 -25.024 1.00 37.17 65 PHE A CA 1
ATOM 519 C C . PHE A 1 65 ? -20.927 -61.905 -25.000 1.00 36.27 65 PHE A C 1
ATOM 520 O O . PHE A 1 65 ? -20.160 -61.518 -24.114 1.00 37.21 65 PHE A O 1
ATOM 528 N N . PRO A 1 66 ? -20.560 -62.791 -25.957 1.00 33.56 66 PRO A N 1
ATOM 529 C CA . PRO A 1 66 ? -19.418 -63.640 -25.717 1.00 32.55 66 PRO A CA 1
ATOM 530 C C . PRO A 1 66 ? -18.072 -62.863 -25.580 1.00 33.63 66 PRO A C 1
ATOM 531 O O . PRO A 1 66 ? -17.014 -63.480 -25.169 1.00 33.41 66 PRO A O 1
ATOM 535 N N . TYR A 1 67 ? -18.096 -61.544 -25.931 1.00 32.82 67 TYR A N 1
ATOM 536 C CA . TYR A 1 67 ? -16.849 -60.668 -25.984 1.00 33.06 67 TYR A CA 1
ATOM 537 C C . TYR A 1 67 ? -16.745 -59.786 -24.759 1.00 33.16 67 TYR A C 1
ATOM 538 O O . TYR A 1 67 ? -15.754 -59.089 -24.560 1.00 35.32 67 TYR A O 1
ATOM 547 N N . TYR A 1 68 ? -17.789 -59.778 -23.976 1.00 32.62 68 TYR A N 1
ATOM 548 C CA . TYR A 1 68 ? -17.946 -58.836 -22.887 1.00 32.96 68 TYR A CA 1
ATOM 549 C C . TYR A 1 68 ? -17.498 -59.459 -21.620 1.00 32.75 68 TYR A C 1
ATOM 550 O O . TYR A 1 68 ? -17.973 -60.497 -21.272 1.00 33.65 68 TYR A O 1
ATOM 559 N N . ASP A 1 69 ? -16.624 -58.792 -20.892 1.00 32.74 69 ASP A N 1
ATOM 560 C CA . ASP A 1 69 ? -16.106 -59.319 -19.608 1.00 32.87 69 ASP A CA 1
ATOM 561 C C . ASP A 1 69 ? -16.188 -58.200 -18.543 1.00 31.84 69 ASP A C 1
ATOM 562 O O . ASP A 1 69 ? -15.291 -57.370 -18.426 1.00 31.71 69 ASP A O 1
ATOM 567 N N . ALA A 1 70 ? -17.340 -58.120 -17.865 1.00 32.15 70 ALA A N 1
ATOM 568 C CA . ALA A 1 70 ? -17.616 -57.028 -16.930 1.00 30.99 70 ALA A CA 1
ATOM 569 C C . ALA A 1 70 ? -16.592 -57.024 -15.835 1.00 31.62 70 ALA A C 1
ATOM 570 O O . ALA A 1 70 ? -16.132 -55.984 -15.411 1.00 31.85 70 ALA A O 1
ATOM 572 N N . GLN A 1 71 ? -16.192 -58.215 -15.403 1.00 32.60 71 GLN A N 1
ATOM 573 C CA . GLN A 1 71 ? -15.159 -58.350 -14.382 1.00 34.46 71 GLN A CA 1
ATOM 574 C C . GLN A 1 71 ? -13.862 -57.642 -14.779 1.00 33.17 71 GLN A C 1
ATOM 575 O O . GLN A 1 71 ? -13.264 -56.933 -13.970 1.00 34.30 71 GLN A O 1
ATOM 581 N N . ALA A 1 72 ? -13.431 -57.840 -16.022 1.00 32.66 72 ALA A N 1
ATOM 582 C CA . ALA A 1 72 ? -12.197 -57.252 -16.501 1.00 30.26 72 ALA A CA 1
ATOM 583 C C . ALA A 1 72 ? -12.332 -55.761 -16.613 1.00 29.68 72 ALA A C 1
ATOM 584 O O . ALA A 1 72 ? -11.407 -55.042 -16.270 1.00 30.04 72 ALA A O 1
ATOM 586 N N . GLU A 1 73 ? -13.512 -55.270 -17.050 1.00 27.36 73 GLU A N 1
ATOM 587 C CA . GLU A 1 73 ? -13.722 -53.825 -17.090 1.00 27.21 73 GLU A CA 1
ATOM 588 C C . GLU A 1 73 ? -13.720 -53.187 -15.714 1.00 27.10 73 GLU A C 1
ATOM 589 O O . GLU A 1 73 ? -13.024 -52.105 -15.494 1.00 26.48 73 GLU A O 1
ATOM 595 N N . VAL A 1 74 ? -14.384 -53.863 -14.744 1.00 26.84 74 VAL A N 1
ATOM 596 C CA . VAL A 1 74 ? -14.320 -53.432 -13.317 1.00 26.93 74 VAL A CA 1
ATOM 597 C C . VAL A 1 74 ? -12.849 -53.375 -12.789 1.00 27.99 74 VAL A C 1
ATOM 598 O O . VAL A 1 74 ? -12.397 -52.331 -12.263 1.00 28.10 74 VAL A O 1
ATOM 602 N N . LYS A 1 75 ? -12.087 -54.413 -13.008 1.00 28.21 75 LYS A N 1
ATOM 603 C CA . LYS A 1 75 ? -10.707 -54.362 -12.556 1.00 30.37 75 LYS A CA 1
ATOM 604 C C . LYS A 1 75 ? -9.943 -53.275 -13.238 1.00 29.19 75 LYS A C 1
ATOM 605 O O . LYS A 1 75 ? -9.075 -52.632 -12.630 1.00 29.99 75 LYS A O 1
ATOM 611 N N . LEU A 1 76 ? -10.212 -53.062 -14.520 1.00 28.75 76 LEU A N 1
ATOM 612 C CA . LEU A 1 76 ? -9.449 -52.024 -15.253 1.00 27.07 76 LEU A CA 1
ATOM 613 C C . LEU A 1 76 ? -9.764 -50.630 -14.624 1.00 27.31 76 LEU A C 1
ATOM 614 O O . LEU A 1 76 ? -8.826 -49.821 -14.341 1.00 26.53 76 LEU A O 1
ATOM 619 N N . ILE A 1 77 ? -11.068 -50.381 -14.300 1.00 26.43 77 ILE A N 1
ATOM 620 C CA . ILE A 1 77 ? -11.430 -49.137 -13.560 1.00 25.77 77 ILE A CA 1
ATOM 621 C C . ILE A 1 77 ? -10.650 -49.026 -12.196 1.00 27.50 77 ILE A C 1
ATOM 622 O O . ILE A 1 77 ? -10.042 -48.003 -11.895 1.00 28.72 77 ILE A O 1
ATOM 627 N N . GLN A 1 78 ? -10.636 -50.090 -11.426 1.00 27.33 78 GLN A N 1
ATOM 628 C CA . GLN A 1 78 ? -9.987 -50.043 -10.170 1.00 26.94 78 GLN A CA 1
ATOM 629 C C . GLN A 1 78 ? -8.513 -49.757 -10.288 1.00 29.59 78 GLN A C 1
ATOM 630 O O . GLN A 1 78 ? -7.967 -48.944 -9.479 1.00 29.86 78 GLN A O 1
ATOM 636 N N . LYS A 1 79 ? -7.817 -50.447 -11.259 1.00 30.85 79 LYS A N 1
ATOM 637 C CA . LYS A 1 79 ? -6.376 -50.145 -11.532 1.00 32.60 79 LYS A CA 1
ATOM 638 C C . LYS A 1 79 ? -6.239 -48.719 -11.888 1.00 32.61 79 LYS A C 1
ATOM 639 O O . LYS A 1 79 ? -5.355 -48.028 -11.394 1.00 34.33 79 LYS A O 1
ATOM 645 N N . ALA A 1 80 ? -7.141 -48.224 -12.705 1.00 32.35 80 ALA A N 1
ATOM 646 C CA . ALA A 1 80 ? -7.001 -46.877 -13.164 1.00 33.34 80 ALA A CA 1
ATOM 647 C C . ALA A 1 80 ? -7.132 -45.876 -11.958 1.00 33.47 80 ALA A C 1
ATOM 648 O O . ALA A 1 80 ? -6.246 -45.061 -11.717 1.00 33.18 80 ALA A O 1
ATOM 650 N N . ALA A 1 81 ? -8.226 -46.019 -11.194 1.00 34.27 81 ALA A N 1
ATOM 651 C CA . ALA A 1 81 ? -8.475 -45.206 -9.957 1.00 35.39 81 ALA A CA 1
ATOM 652 C C . ALA A 1 81 ? -7.278 -45.247 -9.005 1.00 36.14 81 ALA A C 1
ATOM 653 O O . ALA A 1 81 ? -6.858 -44.213 -8.469 1.00 34.09 81 ALA A O 1
ATOM 655 N N . LYS A 1 82 ? -6.726 -46.449 -8.815 1.00 37.33 82 LYS A N 1
ATOM 656 C CA . LYS A 1 82 ? -5.711 -46.624 -7.901 1.00 39.60 82 LYS A CA 1
ATOM 657 C C . LYS A 1 82 ? -4.470 -45.930 -8.340 1.00 40.42 82 LYS A C 1
ATOM 658 O O . LYS A 1 82 ? -3.668 -45.605 -7.521 1.00 44.43 82 LYS A O 1
ATOM 664 N N . SER A 1 83 ? -4.349 -45.581 -9.625 1.00 39.48 83 SER A N 1
ATOM 665 C CA . SER A 1 83 ? -3.204 -44.702 -10.054 1.00 39.38 83 SER A CA 1
ATOM 666 C C . SER A 1 83 ? -3.582 -43.243 -10.239 1.00 39.18 83 SER A C 1
ATOM 667 O O . SER A 1 83 ? -2.824 -42.472 -10.787 1.00 38.81 83 SER A O 1
ATOM 670 N N . GLU A 1 84 ? -4.736 -42.869 -9.766 1.00 38.82 84 GLU A N 1
ATOM 671 C CA . GLU A 1 84 ? -5.178 -41.512 -9.909 1.00 39.69 84 GLU A CA 1
ATOM 672 C C . GLU A 1 84 ? -5.338 -41.068 -11.381 1.00 37.98 84 GLU A C 1
ATOM 673 O O . GLU A 1 84 ? -5.289 -39.882 -11.684 1.00 38.06 84 GLU A O 1
ATOM 679 N N . LYS A 1 85 ? -5.596 -42.018 -12.271 1.00 36.06 85 LYS A N 1
ATOM 680 C CA . LYS A 1 85 ? -6.048 -41.670 -13.672 1.00 32.98 85 LYS A CA 1
ATOM 681 C C . LYS A 1 85 ? -7.369 -40.901 -13.643 1.00 29.31 85 LYS A C 1
ATOM 682 O O . LYS A 1 85 ? -8.226 -41.247 -12.926 1.00 29.83 85 LYS A O 1
ATOM 688 N N . ILE A 1 86 ? -7.539 -39.934 -14.524 1.00 26.23 86 ILE A N 1
ATOM 689 C CA . ILE A 1 86 ? -8.887 -39.337 -14.783 1.00 23.66 86 ILE A CA 1
ATOM 690 C C . ILE A 1 86 ? -9.774 -40.393 -15.369 1.00 24.50 86 ILE A C 1
ATOM 691 O O . ILE A 1 86 ? -9.364 -41.042 -16.292 1.00 26.15 86 ILE A O 1
ATOM 696 N N . ILE A 1 87 ? -10.983 -40.619 -14.799 1.00 22.74 87 ILE A N 1
ATOM 697 C CA . ILE A 1 87 ? -11.917 -41.623 -15.37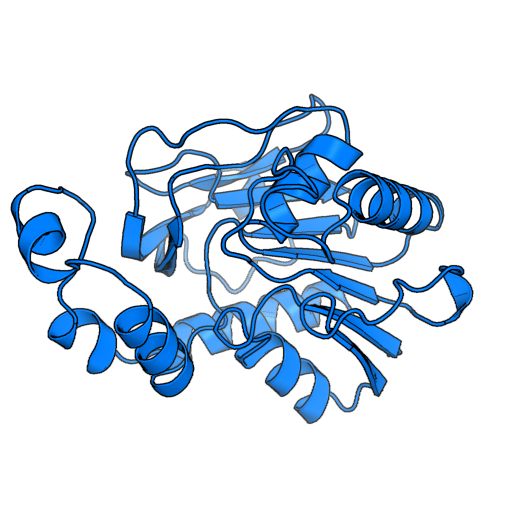5 1.00 22.22 87 ILE A CA 1
ATOM 698 C C . ILE A 1 87 ? -13.237 -40.970 -15.574 1.00 24.29 87 ILE A C 1
ATOM 699 O O . ILE A 1 87 ? -13.592 -40.165 -14.797 1.00 26.49 87 ILE A O 1
ATOM 704 N N . VAL A 1 88 ? -13.942 -41.270 -16.677 1.00 24.18 88 VAL A N 1
ATOM 705 C CA . VAL A 1 88 ? -15.371 -40.868 -16.830 1.00 25.23 88 VAL A CA 1
ATOM 706 C C . VAL A 1 88 ? -16.162 -42.090 -17.363 1.00 27.89 88 VAL A C 1
ATOM 707 O O . VAL A 1 88 ? -15.670 -42.767 -18.269 1.00 30.93 88 VAL A O 1
ATOM 711 N N . GLY A 1 89 ? -17.361 -42.400 -16.769 1.00 27.48 89 GLY A N 1
ATOM 712 C CA . GLY A 1 89 ? -18.179 -43.590 -17.174 1.00 26.76 89 GLY A CA 1
ATOM 713 C C . GLY A 1 89 ? -19.544 -43.112 -17.524 1.00 27.30 89 GLY A C 1
ATOM 714 O O . GLY A 1 89 ? -20.082 -42.324 -16.814 1.00 27.51 89 GLY A O 1
ATOM 715 N N . VAL A 1 90 ? -20.091 -43.556 -18.669 1.00 26.57 90 VAL A N 1
ATOM 716 C CA . VAL A 1 90 ? -21.421 -43.084 -19.165 1.00 26.51 90 VAL A CA 1
ATOM 717 C C . VAL A 1 90 ? -22.410 -44.277 -19.258 1.00 29.43 90 VAL A C 1
ATOM 718 O O . VAL A 1 90 ? -22.036 -45.318 -19.705 1.00 31.95 90 VAL A O 1
ATOM 722 N N . CYS A 1 91 ? -23.623 -44.104 -18.788 1.00 31.35 91 CYS A N 1
ATOM 723 C CA . CYS A 1 91 ? -24.592 -45.172 -18.686 1.00 34.90 91 CYS A CA 1
ATOM 724 C C . CYS A 1 91 ? -23.945 -46.464 -18.241 1.00 34.32 91 CYS A C 1
ATOM 725 O O . CYS A 1 91 ? -23.481 -46.518 -17.155 1.00 34.01 91 CYS A O 1
ATOM 728 N N . LEU A 1 92 ? -23.867 -47.493 -19.050 1.00 34.75 92 LEU A N 1
ATOM 729 C CA . LEU A 1 92 ? -23.210 -48.727 -18.549 1.00 32.95 92 LEU A CA 1
ATOM 730 C C . LEU A 1 92 ? -21.817 -48.426 -17.964 1.00 32.05 92 LEU A C 1
ATOM 731 O O . LEU A 1 92 ? -21.488 -48.883 -16.897 1.00 33.81 92 LEU A O 1
ATOM 736 N N . GLY A 1 93 ? -21.078 -47.560 -18.599 1.00 30.65 93 GLY A N 1
ATOM 737 C CA . GLY A 1 93 ? -19.820 -47.125 -18.032 1.00 31.16 93 GLY A CA 1
ATOM 738 C C . GLY A 1 93 ? -19.942 -46.557 -16.593 1.00 31.04 93 GLY A C 1
ATOM 739 O O . GLY A 1 93 ? -19.052 -46.764 -15.765 1.00 30.15 93 GLY A O 1
ATOM 740 N N . ALA A 1 94 ? -21.060 -45.837 -16.310 1.00 30.72 94 ALA A N 1
ATOM 741 C CA . ALA A 1 94 ? -21.271 -45.204 -14.993 1.00 29.84 94 ALA A CA 1
ATOM 742 C C . ALA A 1 94 ? -21.620 -46.276 -13.933 1.00 30.79 94 ALA A C 1
ATOM 743 O O . ALA A 1 94 ? -21.222 -46.182 -12.807 1.00 30.43 94 ALA A O 1
ATOM 745 N N . GLN A 1 95 ? -22.245 -47.358 -14.383 1.00 31.15 95 GLN A N 1
ATOM 746 C CA . GLN A 1 95 ? -22.609 -48.453 -13.533 1.00 29.13 95 GLN A CA 1
ATOM 747 C C . GLN A 1 95 ? -21.435 -49.342 -13.210 1.00 30.00 95 GLN A C 1
ATOM 748 O O . GLN A 1 95 ? -21.359 -49.890 -12.099 1.00 31.55 95 GLN A O 1
ATOM 754 N N . LEU A 1 96 ? -20.499 -49.517 -14.164 1.00 29.03 96 LEU A N 1
ATOM 755 C CA . LEU A 1 96 ? -19.285 -50.286 -13.848 1.00 27.81 96 LEU A CA 1
ATOM 756 C C . LEU A 1 96 ? -18.399 -49.485 -12.888 1.00 28.15 96 LEU A C 1
ATOM 757 O O . LEU A 1 96 ? -17.768 -50.039 -12.030 1.00 28.86 96 LEU A O 1
ATOM 762 N N . MET A 1 97 ? -18.384 -48.178 -13.009 1.00 27.74 97 MET A N 1
ATOM 763 C CA . MET A 1 97 ? -17.701 -47.415 -11.999 1.00 28.59 97 MET A CA 1
ATOM 764 C C . MET A 1 97 ? -18.303 -47.640 -10.578 1.00 30.33 97 MET A C 1
ATOM 765 O O . MET A 1 97 ? -17.561 -47.878 -9.618 1.00 30.59 97 MET A O 1
ATOM 770 N N . GLY A 1 98 ? -19.636 -47.678 -10.478 1.00 29.77 98 GLY A N 1
ATOM 771 C CA . GLY A 1 98 ? -20.254 -47.939 -9.227 1.00 30.86 98 GLY A CA 1
ATOM 772 C C . GLY A 1 98 ? -19.735 -49.238 -8.611 1.00 31.90 98 GLY A C 1
ATOM 773 O O . GLY A 1 98 ? -19.280 -49.262 -7.407 1.00 32.13 98 GLY A O 1
ATOM 774 N N . VAL A 1 99 ? -19.782 -50.323 -9.414 1.00 30.60 99 VAL A N 1
ATOM 775 C CA . VAL A 1 99 ? -19.346 -51.613 -8.968 1.00 28.15 99 VAL A CA 1
ATOM 776 C C . VAL A 1 99 ? -17.922 -51.529 -8.593 1.00 29.46 99 VAL A C 1
ATOM 777 O O . VAL A 1 99 ? -17.545 -52.023 -7.589 1.00 30.03 99 VAL A O 1
ATOM 781 N N . ALA A 1 100 ? -17.117 -50.838 -9.391 1.00 30.40 100 ALA A N 1
ATOM 782 C CA . ALA A 1 100 ? -15.676 -50.815 -9.132 1.00 31.64 100 ALA A CA 1
ATOM 783 C C . ALA A 1 100 ? -15.396 -50.228 -7.759 1.00 32.61 100 ALA A C 1
ATOM 784 O O . ALA A 1 100 ? -14.460 -50.612 -7.109 1.00 33.14 100 ALA A O 1
ATOM 786 N N . TYR A 1 101 ? -16.252 -49.292 -7.344 1.00 34.57 101 TYR A N 1
ATOM 787 C CA . TYR A 1 101 ? -16.086 -48.500 -6.089 1.00 35.69 101 TYR A CA 1
ATOM 788 C C . TYR A 1 101 ? -16.909 -49.066 -4.904 1.00 37.71 101 TYR A C 1
ATOM 789 O O . TYR A 1 101 ? -17.014 -48.403 -3.859 1.00 39.16 101 TYR A O 1
ATOM 798 N N . GLY A 1 102 ? -17.506 -50.273 -5.086 1.00 37.31 102 GLY A N 1
ATOM 799 C CA . GLY A 1 102 ? -18.000 -51.041 -4.018 1.00 37.19 102 GLY A CA 1
ATOM 800 C C . GLY A 1 102 ? -19.498 -51.138 -3.964 1.00 39.77 102 GLY A C 1
ATOM 801 O O . GLY A 1 102 ? -20.019 -51.794 -3.117 1.00 43.27 102 GLY A O 1
ATOM 802 N N . ALA A 1 103 ? -20.217 -50.536 -4.884 1.00 40.71 103 ALA A N 1
ATOM 803 C CA . ALA A 1 103 ? -21.671 -50.610 -4.853 1.00 40.71 103 ALA A CA 1
ATOM 804 C C . ALA A 1 103 ? -22.281 -51.233 -6.073 1.00 41.94 103 ALA A C 1
ATOM 805 O O . ALA A 1 103 ? -22.006 -50.832 -7.146 1.00 42.96 103 ALA A O 1
ATOM 807 N N . ASP A 1 104 ? -23.159 -52.188 -5.908 1.00 20.00 104 ASP A N 1
ATOM 808 C CA . ASP A 1 104 ? -23.802 -52.788 -7.047 1.00 20.00 104 ASP A CA 1
ATOM 809 C C . ASP A 1 104 ? -24.972 -52.025 -7.574 1.00 20.00 104 ASP A C 1
ATOM 810 O O . ASP A 1 104 ? -25.604 -51.295 -6.872 1.00 47.55 104 ASP A O 1
ATOM 815 N N . TYR A 1 105 ? -25.236 -52.220 -8.846 1.00 44.01 105 TYR A N 1
ATOM 816 C CA . TYR A 1 105 ? -26.052 -51.349 -9.641 1.00 42.97 105 TYR A CA 1
ATOM 817 C C . TYR A 1 105 ? -27.497 -51.585 -9.388 1.00 43.34 105 TYR A C 1
ATOM 818 O O . TYR A 1 105 ? -27.856 -52.609 -8.920 1.00 42.89 105 TYR A O 1
ATOM 827 N N . LEU A 1 106 ? -28.334 -50.622 -9.712 1.00 44.66 106 LEU A N 1
ATOM 828 C CA . LEU A 1 106 ? -29.796 -50.761 -9.424 1.00 45.68 106 LEU A CA 1
ATOM 829 C C . LEU A 1 106 ? -30.672 -50.437 -10.666 1.00 46.10 106 LEU A C 1
ATOM 830 O O . LEU A 1 106 ? -30.195 -49.853 -11.617 1.00 46.74 106 LEU A O 1
ATOM 835 N N . HIS A 1 107 ? -31.969 -50.780 -10.598 1.00 46.02 107 HIS A N 1
ATOM 836 C CA . HIS A 1 107 ? -32.946 -50.309 -11.565 1.00 46.57 107 HIS A CA 1
ATOM 837 C C . HIS A 1 107 ? -33.387 -48.897 -11.223 1.00 46.10 107 HIS A C 1
ATOM 838 O O . HIS A 1 107 ? -33.392 -48.521 -10.081 1.00 46.18 107 HIS A O 1
ATOM 845 N N . SER A 1 108 ? -33.729 -48.107 -12.248 1.00 45.70 108 SER A N 1
ATOM 846 C CA . SER A 1 108 ? -34.108 -46.698 -12.067 1.00 44.45 108 SER A CA 1
ATOM 847 C C . SER A 1 108 ? -35.581 -46.647 -11.653 1.00 46.17 108 SER A C 1
ATOM 848 O O . SER A 1 108 ? -36.355 -47.445 -12.117 1.00 45.90 108 SER A O 1
ATOM 851 N N . PRO A 1 109 ? -35.955 -45.719 -10.714 1.00 47.66 109 PRO A N 1
ATOM 852 C CA . PRO A 1 109 ? -37.391 -45.502 -10.434 1.00 48.58 109 PRO A CA 1
ATOM 853 C C . PRO A 1 109 ? -38.186 -45.448 -11.731 1.00 50.08 109 PRO A C 1
ATOM 854 O O . PRO A 1 109 ? -39.105 -46.242 -11.936 1.00 49.48 109 PRO A O 1
ATOM 858 N N . LYS A 1 110 ? -37.816 -44.511 -12.610 1.00 51.66 110 LYS A N 1
ATOM 859 C CA . LYS A 1 110 ? -38.401 -44.442 -13.947 1.00 51.74 110 LYS A CA 1
ATOM 860 C C . LYS A 1 110 ? -37.323 -44.619 -15.095 1.00 50.65 110 LYS A C 1
ATOM 861 O O . LYS A 1 110 ? -36.186 -44.037 -15.034 1.00 50.42 110 LYS A O 1
ATOM 867 N N . LYS A 1 111 ? -37.653 -45.421 -16.098 1.00 49.09 111 LYS A N 1
ATOM 868 C CA . LYS A 1 111 ? -36.824 -45.470 -17.310 1.00 47.69 111 LYS A CA 1
ATOM 869 C C . LYS A 1 111 ? -36.956 -44.221 -18.158 1.00 47.18 111 LYS A C 1
ATOM 870 O O . LYS A 1 111 ? -37.989 -43.587 -18.176 1.00 48.99 111 LYS A O 1
ATOM 876 N N . GLU A 1 112 ? -35.866 -43.810 -18.775 1.00 46.75 112 GLU A N 1
ATOM 877 C CA . GLU A 1 112 ? -35.810 -42.492 -19.410 1.00 45.66 112 GLU A CA 1
ATOM 878 C C . GLU A 1 112 ? -35.099 -42.561 -20.777 1.00 46.36 112 GLU A C 1
ATOM 879 O O . GLU A 1 112 ? -33.967 -43.048 -20.890 1.00 48.30 112 GLU A O 1
ATOM 885 N N . ILE A 1 113 ? -35.771 -42.055 -21.797 1.00 45.75 113 ILE A N 1
ATOM 886 C CA . ILE A 1 113 ? -35.315 -42.153 -23.175 1.00 43.65 113 ILE A CA 1
ATOM 887 C C . ILE A 1 113 ? -35.732 -40.875 -23.870 1.00 43.07 113 ILE A C 1
ATOM 888 O O . ILE A 1 113 ? -36.865 -40.722 -24.218 1.00 43.54 113 ILE A O 1
ATOM 893 N N . GLY A 1 114 ? -34.842 -39.931 -23.977 1.00 42.26 114 GLY A N 1
ATOM 894 C CA . GLY A 1 114 ? -35.183 -38.713 -24.583 1.00 43.18 114 GLY A CA 1
ATOM 895 C C . GLY A 1 114 ? -34.458 -37.626 -23.946 1.00 45.27 114 GLY A C 1
ATOM 896 O O . GLY A 1 114 ? -33.545 -37.861 -23.229 1.00 46.57 114 GLY A O 1
ATOM 897 N N . ASN A 1 115 ? -34.867 -36.398 -24.196 1.00 47.69 115 ASN A N 1
ATOM 898 C CA . ASN A 1 115 ? -34.161 -35.268 -23.630 1.00 49.75 115 ASN A CA 1
ATOM 899 C C . ASN A 1 115 ? -34.922 -34.620 -22.481 1.00 49.74 115 ASN A C 1
ATOM 900 O O . ASN A 1 115 ? -35.965 -34.033 -22.686 1.00 49.80 115 ASN A O 1
ATOM 905 N N . TYR A 1 116 ? -34.407 -34.810 -21.249 1.00 49.86 116 TYR A N 1
ATOM 906 C CA . TYR A 1 116 ? -35.065 -34.296 -20.040 1.00 49.10 116 TYR A CA 1
ATOM 907 C C . TYR A 1 116 ? -34.142 -33.441 -19.171 1.00 49.09 116 TYR A C 1
ATOM 908 O O . TYR A 1 116 ? -32.913 -33.456 -19.333 1.00 49.01 116 TYR A O 1
ATOM 917 N N . LEU A 1 117 ? -34.743 -32.599 -18.341 1.00 48.97 117 LEU A N 1
ATOM 918 C CA . LEU A 1 117 ? -33.973 -31.834 -17.401 1.00 48.16 117 LEU A CA 1
ATOM 919 C C . LEU A 1 117 ? -33.305 -32.759 -16.443 1.00 45.66 117 LEU A C 1
ATOM 920 O O . LEU A 1 117 ? -33.881 -33.747 -16.014 1.00 45.01 117 LEU A O 1
ATOM 925 N N . ILE A 1 118 ? -32.064 -32.477 -16.172 1.00 44.51 118 ILE A N 1
ATOM 926 C CA . ILE A 1 118 ? -31.430 -32.900 -14.948 1.00 44.03 118 ILE A CA 1
ATOM 927 C C . ILE A 1 118 ? -31.236 -31.618 -14.143 1.00 44.46 118 ILE A C 1
ATOM 928 O O . ILE A 1 118 ? -31.315 -30.489 -14.725 1.00 43.41 118 ILE A O 1
ATOM 933 N N . SER A 1 119 ? -30.990 -31.775 -12.819 1.00 44.19 119 SER A N 1
ATOM 934 C CA . SER A 1 119 ? -30.989 -30.655 -11.847 1.00 44.30 119 SER A CA 1
ATOM 935 C C . SER A 1 119 ? -29.865 -30.852 -10.856 1.00 44.32 119 SER A C 1
ATOM 936 O O . SER A 1 119 ? -29.792 -31.908 -10.197 1.00 44.76 119 SER A O 1
ATOM 939 N N . LEU A 1 120 ? -29.016 -29.842 -10.685 1.0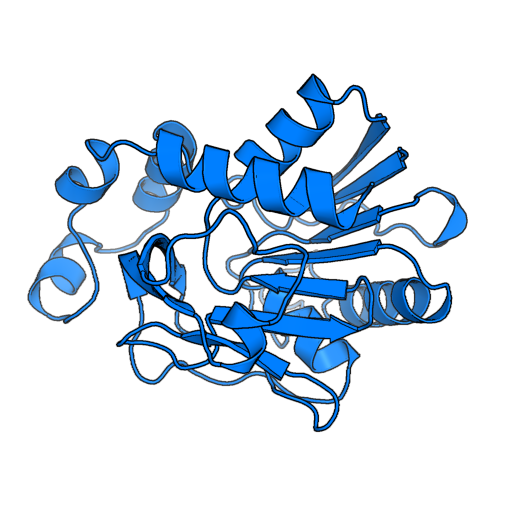0 44.20 120 LEU A N 1
ATOM 940 C CA . LEU A 1 120 ? -27.895 -29.987 -9.762 1.00 45.53 120 LEU A CA 1
ATOM 941 C C . LEU A 1 120 ? -28.352 -30.167 -8.322 1.00 48.19 120 LEU A C 1
ATOM 942 O O . LEU A 1 120 ? -29.240 -29.476 -7.841 1.00 50.29 120 LEU A O 1
ATOM 947 N N . THR A 1 121 ? -27.745 -31.119 -7.667 1.00 49.22 121 THR A N 1
ATOM 948 C CA . THR A 1 121 ? -27.769 -31.256 -6.293 1.00 49.90 121 THR A CA 1
ATOM 949 C C . THR A 1 121 ? -27.048 -30.071 -5.646 1.00 52.13 121 THR A C 1
ATOM 950 O O . THR A 1 121 ? -26.429 -29.241 -6.348 1.00 52.12 121 THR A O 1
ATOM 954 N N . GLU A 1 122 ? -27.160 -29.967 -4.306 1.00 53.51 122 GLU A N 1
ATOM 955 C CA . GLU A 1 122 ? -26.367 -29.006 -3.511 1.00 54.80 122 GLU A CA 1
ATOM 956 C C . GLU A 1 122 ? -24.919 -29.231 -3.702 1.00 54.02 122 GLU A C 1
ATOM 957 O O . GLU A 1 122 ? -24.137 -28.281 -3.767 1.00 53.99 122 GLU A O 1
ATOM 963 N N . ALA A 1 123 ? -24.534 -30.520 -3.659 1.00 54.11 123 ALA A N 1
ATOM 964 C CA . ALA A 1 123 ? -23.146 -30.960 -3.877 1.00 52.89 123 ALA A CA 1
ATOM 965 C C . ALA A 1 123 ? -22.748 -30.628 -5.298 1.00 52.71 123 ALA A C 1
ATOM 966 O O . ALA A 1 123 ? -21.646 -30.127 -5.534 1.00 52.45 123 ALA A O 1
ATOM 968 N N . GLY A 1 124 ? -23.675 -30.778 -6.217 1.00 51.76 124 GLY A N 1
ATOM 969 C CA . GLY A 1 124 ? -23.439 -30.375 -7.573 1.00 51.58 124 GLY A CA 1
ATOM 970 C C . GLY A 1 124 ? -23.169 -28.917 -7.737 1.00 52.62 124 GLY A C 1
ATOM 971 O O . GLY A 1 124 ? -22.284 -28.541 -8.433 1.00 51.37 124 GLY A O 1
ATOM 972 N N . LYS A 1 125 ? -23.955 -28.083 -7.093 1.00 20.00 125 LYS A N 1
ATOM 973 C CA . LYS A 1 125 ? -23.781 -26.653 -7.179 1.00 20.00 125 LYS A CA 1
ATOM 974 C C . LYS A 1 125 ? -22.461 -26.239 -6.571 1.00 20.00 125 LYS A C 1
ATOM 975 O O . LYS A 1 125 ? -22.013 -25.137 -6.733 1.00 53.92 125 LYS A O 1
ATOM 981 N N . MET A 1 126 ? -21.820 -27.136 -5.868 1.00 55.19 126 MET A N 1
ATOM 982 C CA . MET A 1 126 ? -20.570 -26.789 -5.258 1.00 56.68 126 MET A CA 1
ATOM 983 C C . MET A 1 126 ? -19.393 -27.328 -6.037 1.00 56.07 126 MET A C 1
ATOM 984 O O . MET A 1 126 ? -18.265 -27.000 -5.741 1.00 55.66 126 MET A O 1
ATOM 989 N N . ASP A 1 127 ? -19.656 -28.174 -7.026 1.00 54.45 127 ASP A N 1
ATOM 990 C CA . ASP A 1 127 ? -18.550 -28.763 -7.867 1.00 51.80 127 ASP A CA 1
ATOM 991 C C . ASP A 1 127 ? -17.981 -27.796 -8.891 1.00 50.14 127 ASP A C 1
ATOM 992 O O . ASP A 1 127 ? -18.672 -27.369 -9.812 1.00 49.70 127 ASP A O 1
ATOM 997 N N . SER A 1 128 ? -16.712 -27.475 -8.715 1.00 48.11 128 SER A N 1
ATOM 998 C CA . SER A 1 128 ? -15.959 -26.655 -9.632 1.00 47.06 128 SER A CA 1
ATOM 999 C C . SER A 1 128 ? -16.157 -26.996 -11.133 1.00 46.74 128 SER A C 1
ATOM 1000 O O . SER A 1 128 ? -16.345 -26.126 -11.948 1.00 46.37 128 SER A O 1
ATOM 1003 N N . TYR A 1 129 ? -16.090 -28.298 -11.453 1.00 46.45 129 TYR A N 1
ATOM 1004 C CA . TYR A 1 129 ? -16.114 -28.807 -12.840 1.00 44.36 129 TYR A CA 1
ATOM 1005 C C . TYR A 1 129 ? -17.502 -28.648 -13.485 1.00 44.71 129 TYR A C 1
ATOM 1006 O O . TYR A 1 129 ? -17.662 -28.841 -14.667 1.00 44.21 129 TYR A O 1
ATOM 1015 N N . LEU A 1 130 ? -18.490 -28.265 -12.687 1.00 45.09 130 LEU A N 1
ATOM 1016 C CA . LEU A 1 130 ? -19.863 -28.021 -13.222 1.00 44.40 130 LEU A CA 1
ATOM 1017 C C . LEU A 1 130 ? -20.267 -26.539 -13.230 1.00 44.22 130 LEU A C 1
ATOM 1018 O O . LEU A 1 130 ? -21.422 -26.224 -13.458 1.00 43.41 130 LEU A O 1
ATOM 1023 N N . SER A 1 131 ? -19.326 -25.638 -12.969 1.00 44.67 131 SER A N 1
ATOM 1024 C CA . SER A 1 131 ? -19.667 -24.228 -12.946 1.00 46.57 131 SER A CA 1
ATOM 1025 C C . SER A 1 131 ? -20.516 -23.784 -14.141 1.00 48.98 131 SER A C 1
ATOM 1026 O O . SER A 1 131 ? -21.336 -22.896 -13.995 1.00 52.67 131 SER A O 1
ATOM 1029 N N . ASP A 1 132 ? -20.321 -24.368 -15.322 1.00 49.33 132 ASP A N 1
ATOM 1030 C CA . ASP A 1 132 ? -21.013 -23.840 -16.505 1.00 50.50 132 ASP A CA 1
ATOM 1031 C C . ASP A 1 132 ? -22.333 -24.503 -16.797 1.00 52.07 132 ASP A C 1
ATOM 1032 O O . ASP A 1 132 ? -22.971 -24.208 -17.786 1.00 53.35 132 ASP A O 1
ATOM 1037 N N . PHE A 1 133 ? -22.790 -25.325 -15.867 1.00 53.44 133 PHE A N 1
ATOM 1038 C CA . PHE A 1 133 ? -24.104 -25.930 -15.956 1.00 55.62 133 PHE A CA 1
ATOM 1039 C C . PHE A 1 133 ? -25.104 -25.021 -15.213 1.00 58.33 133 PHE A C 1
ATOM 1040 O O . PHE A 1 133 ? -24.993 -24.854 -13.985 1.00 59.94 133 PHE A O 1
ATOM 1048 N N . SER A 1 134 ? -26.085 -24.456 -15.925 1.00 60.30 134 SER A N 1
ATOM 1049 C CA . SER A 1 134 ? -27.260 -23.891 -15.244 1.00 62.03 134 SER A CA 1
ATOM 1050 C C . SER A 1 134 ? -27.876 -24.983 -14.283 1.00 63.96 134 SER A C 1
ATOM 1051 O O . SER A 1 134 ? -27.679 -26.192 -14.498 1.00 64.28 134 SER A O 1
ATOM 1054 N N . ASP A 1 135 ? -28.606 -24.556 -13.247 1.00 64.96 135 ASP A N 1
ATOM 1055 C CA . ASP A 1 135 ? -29.145 -25.529 -12.225 1.00 65.76 135 ASP A CA 1
ATOM 1056 C C . ASP A 1 135 ? -29.953 -26.649 -12.838 1.00 65.02 135 ASP A C 1
ATOM 1057 O O . ASP A 1 135 ? -30.013 -27.767 -12.286 1.00 63.93 135 ASP A O 1
ATOM 1062 N N . ASP A 1 136 ? -30.729 -26.281 -13.863 1.00 64.84 136 ASP A N 1
ATOM 1063 C CA . ASP A 1 136 ? -31.487 -27.233 -14.673 1.00 65.47 136 ASP A CA 1
ATOM 1064 C C . ASP A 1 136 ? -31.057 -27.143 -16.153 1.00 64.30 136 ASP A C 1
ATOM 1065 O O . ASP A 1 136 ? -30.946 -26.010 -16.735 1.00 64.40 136 ASP A O 1
ATOM 1070 N N . LEU A 1 137 ? -30.845 -28.327 -16.767 1.00 61.30 137 LEU A N 1
ATOM 1071 C CA . LEU A 1 137 ? -30.323 -28.429 -18.121 1.00 57.60 137 LEU A CA 1
ATOM 1072 C C . LEU A 1 137 ? -30.984 -29.545 -18.829 1.00 55.16 137 LEU A C 1
ATOM 1073 O O . LEU A 1 137 ? -31.144 -30.613 -18.285 1.00 55.14 137 LEU A O 1
ATOM 1078 N N . LEU A 1 138 ? -31.388 -29.316 -20.052 1.00 52.71 138 LEU A N 1
ATOM 1079 C CA . LEU A 1 138 ? -31.918 -30.402 -20.822 1.00 50.71 138 LEU A CA 1
ATOM 1080 C C . LEU A 1 138 ? -30.740 -31.289 -21.437 1.00 48.69 138 LEU A C 1
ATOM 1081 O O . LEU A 1 138 ? -29.800 -30.755 -22.094 1.00 48.27 138 LEU A O 1
ATOM 1086 N N . VAL A 1 139 ? -30.720 -32.580 -21.065 1.00 44.34 139 VAL A N 1
ATOM 1087 C CA . VAL A 1 139 ? -29.689 -33.501 -21.531 1.00 40.41 139 VAL A CA 1
ATOM 1088 C C . VAL A 1 139 ? -30.321 -34.772 -22.011 1.00 40.43 139 VAL A C 1
ATOM 1089 O O . VAL A 1 139 ? -31.551 -35.002 -21.789 1.00 41.20 139 VAL A O 1
ATOM 1093 N N . GLY A 1 140 ? -29.526 -35.623 -22.679 1.00 38.34 140 GLY A N 1
ATOM 1094 C CA . GLY A 1 140 ? -30.050 -36.890 -23.230 1.00 37.59 140 GLY A CA 1
ATOM 1095 C C . GLY A 1 140 ? -30.146 -38.021 -22.193 1.00 37.04 140 GLY A C 1
ATOM 1096 O O . GLY A 1 140 ? -29.445 -38.010 -21.200 1.00 37.61 140 GLY A O 1
ATOM 1097 N N . HIS A 1 141 ? -31.014 -38.988 -22.441 1.00 35.99 141 HIS A N 1
ATOM 1098 C CA . HIS A 1 141 ? -31.185 -40.107 -21.533 1.00 37.64 141 HIS A CA 1
ATOM 1099 C C . HIS A 1 141 ? -31.479 -41.292 -22.337 1.00 39.10 141 HIS A C 1
ATOM 1100 O O . HIS A 1 141 ? -32.220 -41.198 -23.317 1.00 39.57 141 HIS A O 1
ATOM 1107 N N . TRP A 1 142 ? -30.933 -42.452 -21.926 1.00 40.15 142 TRP A N 1
ATOM 1108 C CA . TRP A 1 142 ? -31.312 -43.729 -22.530 1.00 40.81 142 TRP A CA 1
ATOM 1109 C C . TRP A 1 142 ? -31.076 -44.961 -21.614 1.00 41.93 142 TRP A C 1
ATOM 1110 O O . TRP A 1 142 ? -30.320 -45.842 -21.976 1.00 43.31 142 TRP A O 1
ATOM 1121 N N . HIS A 1 143 ? -31.817 -45.068 -20.498 1.00 41.52 143 HIS A N 1
ATOM 1122 C CA . HIS A 1 143 ? -31.551 -46.164 -19.536 1.00 41.91 143 HIS A CA 1
ATOM 1123 C C . HIS A 1 143 ? -32.748 -46.767 -18.904 1.00 42.12 143 HIS A C 1
ATOM 1124 O O . HIS A 1 143 ? -33.817 -46.221 -18.930 1.00 41.82 143 HIS A O 1
ATOM 1131 N N . GLY A 1 144 ? -32.520 -47.903 -18.276 1.00 43.00 144 GLY A N 1
ATOM 1132 C CA . GLY A 1 144 ? -33.493 -48.545 -17.448 1.00 43.48 144 GLY A CA 1
ATOM 1133 C C . GLY A 1 144 ? -32.924 -48.756 -16.074 1.00 43.76 144 GLY A C 1
ATOM 1134 O O . GLY A 1 144 ? -33.673 -48.912 -15.108 1.00 45.36 144 GLY A O 1
ATOM 1135 N N . ASP A 1 145 ? -31.578 -48.719 -15.976 1.00 41.91 145 ASP A N 1
ATOM 1136 C CA . ASP A 1 145 ? -30.869 -48.914 -14.707 1.00 39.28 145 ASP A CA 1
ATOM 1137 C C . ASP A 1 145 ? -30.096 -47.644 -14.304 1.00 38.56 145 ASP A C 1
ATOM 1138 O O . ASP A 1 145 ? -30.179 -46.621 -14.985 1.00 38.51 145 ASP A O 1
ATOM 1143 N N . MET A 1 146 ? -29.427 -47.697 -13.153 1.00 36.70 146 MET A N 1
ATOM 1144 C CA . MET A 1 146 ? -28.612 -46.583 -12.675 1.00 37.31 146 MET A CA 1
ATOM 1145 C C . MET A 1 146 ? -27.485 -47.108 -11.734 1.00 36.55 146 MET A C 1
ATOM 1146 O O . MET A 1 146 ? -27.477 -48.276 -11.360 1.00 36.63 146 MET A O 1
ATOM 1151 N N . PRO A 1 147 ? -26.540 -46.253 -11.375 1.00 35.91 147 PRO A N 1
ATOM 1152 C CA . PRO A 1 147 ? -25.397 -46.857 -10.657 1.00 36.00 147 PRO A CA 1
ATOM 1153 C C . PRO A 1 147 ? -25.584 -47.003 -9.086 1.00 37.04 147 PRO A C 1
ATOM 1154 O O . PRO A 1 147 ? -26.254 -46.166 -8.445 1.00 37.34 147 PRO A O 1
ATOM 1158 N N . GLY A 1 148 ? -25.001 -48.073 -8.510 1.00 37.08 148 GLY A N 1
ATOM 1159 C CA . GLY A 1 148 ? -24.667 -48.122 -7.056 1.00 35.24 148 GLY A CA 1
ATOM 1160 C C . GLY A 1 148 ? -24.031 -46.837 -6.523 1.00 36.27 148 GLY A C 1
ATOM 1161 O O . GLY A 1 148 ? -23.268 -46.181 -7.208 1.00 34.44 148 GLY A O 1
ATOM 1162 N N . LEU A 1 149 ? -24.388 -46.450 -5.299 1.00 38.07 149 LEU A N 1
ATOM 1163 C CA . LEU A 1 149 ? -23.711 -45.285 -4.647 1.00 38.14 149 LEU A CA 1
ATOM 1164 C C . LEU A 1 149 ? -22.928 -45.714 -3.370 1.00 38.09 149 LEU A C 1
ATOM 1165 O O . LEU A 1 149 ? -23.514 -45.924 -2.323 1.00 39.66 149 LEU A O 1
ATOM 1170 N N . PRO A 1 150 ? -21.642 -45.932 -3.500 1.00 37.75 150 PRO A N 1
ATOM 1171 C CA . PRO A 1 150 ? -20.821 -46.190 -2.307 1.00 37.31 150 PRO A CA 1
ATOM 1172 C C . PRO A 1 150 ? -20.749 -44.975 -1.438 1.00 38.05 150 PRO A C 1
ATOM 1173 O O . PRO A 1 150 ? -20.969 -43.843 -1.925 1.00 38.36 150 PRO A O 1
ATOM 1177 N N . ASP A 1 151 ? -20.432 -45.174 -0.157 1.00 39.35 151 ASP A N 1
ATOM 1178 C CA . ASP A 1 151 ? -20.607 -44.119 0.860 1.00 40.69 151 ASP A CA 1
ATOM 1179 C C . ASP A 1 151 ? -19.787 -42.885 0.565 1.00 42.07 151 ASP A C 1
ATOM 1180 O O . ASP A 1 151 ? -20.146 -41.823 1.005 1.00 43.10 151 ASP A O 1
ATOM 1185 N N . LYS A 1 152 ? -18.671 -43.057 -0.134 1.00 42.70 152 LYS A N 1
ATOM 1186 C CA . LYS A 1 152 ? -17.751 -41.958 -0.390 1.00 43.72 152 LYS A CA 1
ATOM 1187 C C . LYS A 1 152 ? -18.096 -41.235 -1.683 1.00 43.47 152 LYS A C 1
ATOM 1188 O O . LYS A 1 152 ? -17.433 -40.268 -2.058 1.00 45.36 152 LYS A O 1
ATOM 1194 N N . ALA A 1 153 ? -19.134 -41.706 -2.365 1.00 42.66 153 ALA A N 1
ATOM 1195 C CA . ALA A 1 153 ? -19.544 -41.080 -3.621 1.00 43.45 153 ALA A CA 1
ATOM 1196 C C . ALA A 1 153 ? -20.599 -40.045 -3.358 1.00 44.04 153 ALA A C 1
ATOM 1197 O O . ALA A 1 153 ? -21.413 -40.213 -2.445 1.00 45.59 153 ALA A O 1
ATOM 1199 N N . GLN A 1 154 ? -20.583 -38.958 -4.145 1.00 44.37 154 GLN A N 1
ATOM 1200 C CA . GLN A 1 154 ? -21.634 -37.889 -4.070 1.00 44.96 154 GLN A CA 1
ATOM 1201 C C . GLN A 1 154 ? -22.509 -37.860 -5.309 1.00 44.84 154 GLN A C 1
ATOM 1202 O O . GLN A 1 154 ? -22.018 -38.029 -6.401 1.00 47.29 154 GLN A O 1
ATOM 1208 N N . VAL A 1 155 ? -23.809 -37.638 -5.136 1.00 43.07 155 VAL A N 1
ATOM 1209 C CA . VAL A 1 155 ? -24.684 -37.336 -6.270 1.00 40.66 155 VAL A CA 1
ATOM 1210 C C . VAL A 1 155 ? -24.634 -35.803 -6.626 1.00 41.85 155 VAL A C 1
ATOM 1211 O O . VAL A 1 155 ? -24.928 -34.915 -5.757 1.00 42.88 155 VAL A O 1
ATOM 1215 N N . LEU A 1 156 ? -24.230 -35.485 -7.860 1.00 40.15 156 LEU A N 1
ATOM 1216 C CA . LEU A 1 156 ? -24.187 -34.128 -8.266 1.00 37.27 156 LEU A CA 1
ATOM 1217 C C . LEU A 1 156 ? -25.442 -33.703 -9.068 1.00 36.61 156 LEU A C 1
ATOM 1218 O O . LEU A 1 156 ? -25.699 -32.518 -9.216 1.00 36.70 156 LEU A O 1
ATOM 1223 N N . ALA A 1 157 ? -26.268 -34.651 -9.476 1.00 35.08 157 ALA A N 1
ATOM 1224 C CA . ALA A 1 157 ? -27.436 -34.269 -10.222 1.00 37.10 157 ALA A CA 1
ATOM 1225 C C . ALA A 1 157 ? -28.424 -35.313 -10.316 1.00 39.42 157 ALA A C 1
ATOM 1226 O O . ALA A 1 157 ? -28.083 -36.500 -10.305 1.00 40.58 157 ALA A O 1
ATOM 1228 N N . ILE A 1 158 ? -29.709 -34.898 -10.392 1.00 41.64 158 ILE A N 1
ATOM 1229 C CA . ILE A 1 158 ? -30.830 -35.843 -10.480 1.00 42.91 158 ILE A CA 1
ATOM 1230 C C . ILE A 1 158 ? -31.734 -35.421 -11.578 1.00 43.85 158 ILE A C 1
ATOM 1231 O O . ILE A 1 158 ? -31.653 -34.286 -12.071 1.00 43.50 158 ILE A O 1
ATOM 1236 N N . SER A 1 159 ? -32.545 -36.340 -12.028 1.00 44.95 159 SER A N 1
ATOM 1237 C CA . SER A 1 159 ? -33.653 -35.999 -12.846 1.00 48.06 159 SER A CA 1
ATOM 1238 C C . SER A 1 159 ? -34.955 -36.341 -12.048 1.00 51.39 159 SER A C 1
ATOM 1239 O O . SER A 1 159 ? -34.888 -36.901 -10.902 1.00 52.09 159 SER A O 1
ATOM 1242 N N . GLN A 1 160 ? -36.116 -36.049 -12.631 1.00 52.38 160 GLN A N 1
ATOM 1243 C CA . GLN A 1 160 ? -37.393 -36.537 -12.044 1.00 52.78 160 GLN A CA 1
ATOM 1244 C C . GLN A 1 160 ? -37.513 -38.081 -12.052 1.00 51.50 160 GLN A C 1
ATOM 1245 O O . GLN A 1 160 ? -38.047 -38.685 -11.101 1.00 51.60 160 GLN A O 1
ATOM 1251 N N . GLY A 1 161 ? -37.004 -38.712 -13.110 1.00 50.11 161 GLY A N 1
ATOM 1252 C CA . GLY A 1 161 ? -37.138 -40.163 -13.274 1.00 48.16 161 GLY A CA 1
ATOM 1253 C C . GLY A 1 161 ? -36.078 -40.936 -12.514 1.00 46.82 161 GLY A C 1
ATOM 1254 O O . GLY A 1 161 ? -36.294 -42.122 -12.167 1.00 47.36 161 GLY A O 1
ATOM 1255 N N . CYS A 1 162 ? -34.941 -40.274 -12.206 1.00 43.93 162 CYS A N 1
ATOM 1256 C CA . CYS A 1 162 ? -33.777 -40.997 -11.687 1.00 42.73 162 CYS A CA 1
ATOM 1257 C C . CYS A 1 162 ? -32.938 -40.123 -10.819 1.00 41.18 162 CYS A C 1
ATOM 1258 O O . CYS A 1 162 ? -32.600 -39.006 -11.214 1.00 41.18 162 CYS A O 1
ATOM 1261 N N . PRO A 1 163 ? -32.637 -40.606 -9.581 1.00 40.04 163 PRO A N 1
ATOM 1262 C CA . PRO A 1 163 ? -31.986 -39.824 -8.504 1.00 40.84 163 PRO A CA 1
ATOM 1263 C C . PRO A 1 163 ? -30.441 -39.825 -8.564 1.00 42.70 163 PRO A C 1
ATOM 1264 O O . PRO A 1 163 ? -29.787 -39.242 -7.697 1.00 44.88 163 PRO A O 1
ATOM 1268 N N . ARG A 1 164 ? -29.872 -40.434 -9.597 1.00 42.87 164 ARG A N 1
ATOM 1269 C CA . ARG A 1 164 ? -28.423 -40.551 -9.699 1.00 42.83 164 ARG A CA 1
ATOM 1270 C C . ARG A 1 164 ? -27.898 -40.239 -11.175 1.00 42.38 164 ARG A C 1
ATOM 1271 O O . ARG A 1 164 ? -27.620 -41.155 -11.953 1.00 42.39 164 ARG A O 1
ATOM 1279 N N . GLN A 1 165 ? -27.854 -38.984 -11.551 1.00 40.19 165 GLN A N 1
ATOM 1280 C CA . GLN A 1 165 ? -27.591 -38.691 -12.912 1.00 39.36 165 GLN A CA 1
ATOM 1281 C C . GLN A 1 165 ? -26.105 -38.495 -13.112 1.00 38.87 165 GLN A C 1
ATOM 1282 O O . GLN A 1 165 ? -25.548 -38.959 -14.083 1.00 39.55 165 GLN A O 1
ATOM 1288 N N . ILE A 1 166 ? -25.483 -37.781 -12.193 1.00 36.48 166 ILE A N 1
ATOM 1289 C CA . ILE A 1 166 ? -24.084 -37.526 -12.236 1.00 35.04 166 ILE A CA 1
ATOM 1290 C C . ILE A 1 166 ? -23.548 -37.819 -10.844 1.00 36.77 166 ILE A C 1
ATOM 1291 O O . ILE A 1 166 ? -24.244 -37.538 -9.839 1.00 38.16 166 ILE A O 1
ATOM 1296 N N . ILE A 1 167 ? -22.363 -38.473 -10.757 1.00 35.36 167 ILE A N 1
ATOM 1297 C CA . ILE A 1 167 ? -21.826 -38.940 -9.460 1.00 32.32 167 ILE A CA 1
ATOM 1298 C C . ILE A 1 167 ? -20.345 -38.685 -9.430 1.00 33.53 167 ILE A C 1
ATOM 1299 O O . ILE A 1 167 ? -19.676 -38.856 -10.435 1.00 35.17 167 ILE A O 1
ATOM 1304 N N . LYS A 1 168 ? -19.835 -38.203 -8.308 1.00 31.85 168 LYS A N 1
ATOM 1305 C CA . LYS A 1 168 ? -18.454 -38.067 -8.164 1.00 31.18 168 LYS A CA 1
ATOM 1306 C C . LYS A 1 168 ? -17.995 -39.107 -7.233 1.00 32.89 168 LYS A C 1
ATOM 1307 O O . LYS A 1 168 ? -18.315 -39.060 -6.009 1.00 35.82 168 LYS A O 1
ATOM 1313 N N . PHE A 1 169 ? -17.264 -40.092 -7.794 1.00 32.46 169 PHE A N 1
ATOM 1314 C CA . PHE A 1 169 ? -16.656 -41.206 -7.063 1.00 30.80 169 PHE A CA 1
ATOM 1315 C C . PHE A 1 169 ? -15.305 -40.839 -6.487 1.00 30.89 169 PHE A C 1
ATOM 1316 O O . PHE A 1 169 ? -14.841 -41.472 -5.540 1.00 30.61 169 PHE A O 1
ATOM 1324 N N . GLY A 1 170 ? -14.623 -39.900 -7.119 1.00 30.02 170 GLY A N 1
ATOM 1325 C CA . GLY A 1 170 ? -13.262 -39.603 -6.743 1.00 30.96 170 GLY A CA 1
ATOM 1326 C C . GLY A 1 170 ? -12.906 -38.230 -7.224 1.00 33.01 170 GLY A C 1
ATOM 1327 O O . GLY A 1 170 ? -13.722 -37.580 -7.867 1.00 33.29 170 GLY A O 1
ATOM 1328 N N . PRO A 1 171 ? -11.714 -37.739 -6.847 1.00 34.78 171 PRO A N 1
ATOM 1329 C CA . PRO A 1 171 ? -11.352 -36.357 -7.136 1.00 36.79 171 PRO A CA 1
ATOM 1330 C C . PRO A 1 171 ? -11.402 -36.087 -8.603 1.00 39.87 171 PRO A C 1
ATOM 1331 O O . PRO A 1 171 ? -11.718 -34.931 -9.034 1.00 42.98 171 PRO A O 1
ATOM 1335 N N . LYS A 1 172 ? -11.089 -37.106 -9.409 1.00 40.40 172 LYS A N 1
ATOM 1336 C CA . LYS A 1 172 ? -11.041 -36.917 -10.856 1.00 39.90 172 LYS A CA 1
ATOM 1337 C C . LYS A 1 172 ? -11.756 -38.036 -11.584 1.00 38.10 172 LYS A C 1
ATOM 1338 O O . LYS A 1 172 ? -11.434 -38.344 -12.696 1.00 39.58 172 LYS A O 1
ATOM 1344 N N . GLN A 1 173 ? -12.717 -38.655 -10.908 1.00 35.16 173 GLN A N 1
ATOM 1345 C CA . GLN A 1 173 ? -13.361 -39.866 -11.393 1.00 33.47 173 GLN A CA 1
ATOM 1346 C C . GLN A 1 173 ? -14.855 -39.660 -11.291 1.00 34.21 173 GLN A C 1
ATOM 1347 O O . GLN A 1 173 ? -15.409 -39.693 -10.182 1.00 34.30 173 GLN A O 1
ATOM 1353 N N . TYR A 1 174 ? -15.508 -39.395 -12.458 1.00 34.21 174 TYR A N 1
ATOM 1354 C CA . TYR A 1 174 ? -16.929 -38.929 -12.534 1.00 33.04 174 TYR A CA 1
ATOM 1355 C C . TYR A 1 174 ? -17.730 -39.927 -13.332 1.00 33.45 174 TYR A C 1
ATOM 1356 O O . TYR A 1 174 ? -17.176 -40.659 -14.108 1.00 35.99 174 TYR A O 1
ATOM 1365 N N . ALA A 1 175 ? -19.037 -39.948 -13.145 1.00 32.45 175 ALA A N 1
ATOM 1366 C CA . ALA A 1 175 ? -19.903 -40.873 -13.861 1.00 32.04 175 ALA A CA 1
ATOM 1367 C C . ALA A 1 175 ? -21.141 -40.128 -14.294 1.00 32.75 175 ALA A C 1
ATOM 1368 O O . ALA A 1 175 ? -21.640 -39.339 -13.558 1.00 35.50 175 ALA A O 1
ATOM 1370 N N . PHE A 1 176 ? -21.572 -40.320 -15.541 1.00 32.35 176 PHE A N 1
ATOM 1371 C CA . PHE A 1 176 ? -22.801 -39.713 -16.050 1.00 30.39 176 PHE A CA 1
ATOM 1372 C C . PHE A 1 176 ? -23.715 -40.819 -16.420 1.00 31.80 176 PHE A C 1
ATOM 1373 O O . PHE A 1 176 ? -23.379 -41.652 -17.279 1.00 33.41 176 PHE A O 1
ATOM 1381 N N . GLN A 1 177 ? -24.840 -40.911 -15.761 1.00 32.16 177 GLN A N 1
ATOM 1382 C CA . GLN A 1 177 ? -25.825 -41.870 -16.179 1.00 34.18 177 GLN A CA 1
ATOM 1383 C C . GLN A 1 177 ? -26.525 -41.376 -17.463 1.00 34.58 177 GLN A C 1
ATOM 1384 O O . GLN A 1 177 ? -26.948 -42.177 -18.324 1.00 35.32 177 GLN A O 1
ATOM 1390 N N . CYS A 1 178 ? -26.575 -40.070 -17.605 1.00 34.09 178 CYS A N 1
ATOM 1391 C CA . CYS A 1 178 ? -27.238 -39.448 -18.691 1.00 35.09 178 CYS A CA 1
ATOM 1392 C C . CYS A 1 178 ? -26.189 -39.187 -19.891 1.00 35.79 178 CYS A C 1
ATOM 1393 O O . CYS A 1 178 ? -24.901 -39.261 -19.682 1.00 35.61 178 CYS A O 1
ATOM 1396 N N . HIS A 1 179 ? -26.709 -38.831 -21.067 1.00 33.54 179 HIS A N 1
ATOM 1397 C CA . HIS A 1 179 ? -25.883 -38.638 -22.222 1.00 33.26 179 HIS A CA 1
ATOM 1398 C C . HIS A 1 179 ? -25.868 -37.129 -22.670 1.00 33.46 179 HIS A C 1
ATOM 1399 O O . HIS A 1 179 ? -26.766 -36.690 -23.335 1.00 35.96 179 HIS A O 1
ATOM 1406 N N . LEU A 1 180 ? -24.829 -36.402 -22.381 1.00 31.70 180 LEU A N 1
ATOM 1407 C CA . LEU A 1 180 ? -24.698 -35.062 -22.952 1.00 31.38 180 LEU A CA 1
ATOM 1408 C C . LEU A 1 180 ? -23.991 -35.088 -24.308 1.00 33.06 180 LEU A C 1
ATOM 1409 O O . LEU A 1 180 ? -23.840 -34.036 -24.970 1.00 34.38 180 LEU A O 1
ATOM 1414 N N . GLU A 1 181 ? -23.514 -36.268 -24.695 1.00 33.39 181 GLU A N 1
ATOM 1415 C CA . GLU A 1 181 ? -22.608 -36.433 -25.829 1.00 33.35 181 GLU A CA 1
ATOM 1416 C C . GLU A 1 181 ? -23.407 -36.666 -27.137 1.00 33.88 181 GLU A C 1
ATOM 1417 O O . GLU A 1 181 ? -22.806 -36.824 -28.234 1.00 33.90 181 GLU A O 1
ATOM 1423 N N . PHE A 1 182 ? -24.746 -36.756 -27.012 1.00 32.86 182 PHE A N 1
ATOM 1424 C CA . PHE A 1 182 ? -25.605 -37.074 -28.148 1.00 31.87 182 PHE A CA 1
ATOM 1425 C C . PHE A 1 182 ? -25.472 -36.034 -29.306 1.00 32.10 182 PHE A C 1
ATOM 1426 O O . PHE A 1 182 ? -25.045 -34.843 -29.094 1.00 32.49 182 PHE A O 1
ATOM 1434 N N . THR A 1 183 ? -25.802 -36.489 -30.503 1.00 31.47 183 THR A N 1
ATOM 1435 C CA . THR A 1 183 ? -25.917 -35.671 -31.653 1.00 31.12 183 THR A CA 1
ATOM 1436 C C . THR A 1 183 ? -27.019 -36.327 -32.499 1.00 33.60 183 THR A C 1
ATOM 1437 O O . THR A 1 183 ? -27.396 -37.524 -32.253 1.00 35.44 183 THR A O 1
ATOM 1441 N N . PRO A 1 184 ? -27.511 -35.623 -33.531 1.00 34.83 184 PRO A N 1
ATOM 1442 C CA . PRO A 1 184 ? -28.641 -36.268 -34.272 1.00 35.52 184 PRO A CA 1
ATOM 1443 C C . PRO A 1 184 ? -28.284 -37.655 -34.851 1.00 36.83 184 PRO A C 1
ATOM 1444 O O . PRO A 1 184 ? -29.107 -38.616 -34.773 1.00 38.15 184 PRO A O 1
ATOM 1448 N N . GLU A 1 185 ? -27.069 -37.816 -35.331 1.00 36.62 185 GLU A N 1
ATOM 1449 C CA . GLU A 1 185 ? -26.701 -39.098 -35.900 1.00 36.44 185 GLU A CA 1
ATOM 1450 C C . GLU A 1 185 ? -26.565 -40.229 -34.842 1.00 37.14 185 GLU A C 1
ATOM 1451 O O . GLU A 1 185 ? -26.897 -41.405 -35.122 1.00 35.52 185 GLU A O 1
ATOM 1457 N N . LEU A 1 186 ? -26.088 -39.886 -33.624 1.00 37.91 186 LEU A N 1
ATOM 1458 C CA . LEU A 1 186 ? -26.026 -40.928 -32.552 1.00 38.39 186 LEU A CA 1
ATOM 1459 C C . LEU A 1 186 ? -27.448 -41.332 -32.173 1.00 37.75 186 LEU A C 1
ATOM 1460 O O . LEU A 1 186 ? -27.772 -42.556 -31.976 1.00 36.46 186 LEU A O 1
ATOM 1465 N N . VAL A 1 187 ? -28.321 -40.340 -32.124 1.00 37.92 187 VAL A N 1
ATOM 1466 C CA . VAL A 1 187 ? -29.659 -40.595 -31.724 1.00 38.75 187 VAL A CA 1
ATOM 1467 C C . VAL A 1 187 ? -30.388 -41.422 -32.795 1.00 39.53 187 VAL A C 1
ATOM 1468 O O . VAL A 1 187 ? -31.094 -42.411 -32.459 1.00 40.48 187 VAL A O 1
ATOM 1472 N N . ALA A 1 188 ? -30.078 -41.140 -34.075 1.00 39.13 188 ALA A N 1
ATOM 1473 C CA . ALA A 1 188 ? -30.541 -41.987 -35.199 1.00 38.67 188 ALA A CA 1
ATOM 1474 C C . ALA A 1 188 ? -30.211 -43.432 -34.949 1.00 39.42 188 ALA A C 1
ATOM 1475 O O . ALA A 1 188 ? -31.097 -44.332 -35.097 1.00 39.19 188 ALA A O 1
ATOM 1477 N N . ALA A 1 189 ? -28.940 -43.709 -34.563 1.00 39.60 189 ALA A N 1
ATOM 1478 C CA . ALA A 1 189 ? -28.494 -45.129 -34.468 1.00 39.15 189 ALA A CA 1
ATOM 1479 C C . ALA A 1 189 ? -29.212 -45.839 -33.302 1.00 39.69 189 ALA A C 1
ATOM 1480 O O . ALA A 1 189 ? -29.610 -47.054 -33.421 1.00 39.31 189 ALA A O 1
ATOM 1482 N N . LEU A 1 190 ? -29.477 -45.066 -32.220 1.00 39.60 190 LEU A N 1
ATOM 1483 C CA . LEU A 1 190 ? -30.164 -45.611 -31.051 1.00 41.01 190 LEU A CA 1
ATOM 1484 C C . LEU A 1 190 ? -31.585 -45.942 -31.371 1.00 42.21 190 LEU A C 1
ATOM 1485 O O . LEU A 1 190 ? -32.062 -47.076 -31.074 1.00 42.46 190 LEU A O 1
ATOM 1490 N N . ILE A 1 191 ? -32.260 -45.029 -32.072 1.00 43.17 191 ILE A N 1
ATOM 1491 C CA . ILE A 1 191 ? -33.645 -45.297 -32.531 1.00 43.75 191 ILE A CA 1
ATOM 1492 C C . ILE A 1 191 ? -33.726 -46.560 -33.379 1.00 44.32 191 ILE A C 1
ATOM 1493 O O . ILE A 1 191 ? -34.657 -47.327 -33.239 1.00 44.54 191 ILE A O 1
ATOM 1498 N N . ALA A 1 192 ? -32.705 -46.786 -34.231 1.00 45.56 192 ALA A N 1
ATOM 1499 C CA . ALA A 1 192 ? -32.685 -47.937 -35.137 1.00 46.73 192 ALA A CA 1
ATOM 1500 C C . ALA A 1 192 ? -32.571 -49.195 -34.381 1.00 48.66 192 ALA A C 1
ATOM 1501 O O . ALA A 1 192 ? -33.060 -50.204 -34.800 1.00 49.66 192 ALA A O 1
ATOM 1503 N N . GLN A 1 193 ? -31.902 -49.141 -33.229 1.00 52.76 193 GLN A N 1
ATOM 1504 C CA . GLN A 1 193 ? -31.760 -50.350 -32.352 1.00 55.29 193 GLN A CA 1
ATOM 1505 C C . GLN A 1 193 ? -33.000 -50.631 -31.449 1.00 56.48 193 GLN A C 1
ATOM 1506 O O . GLN A 1 193 ? -33.228 -51.767 -31.044 1.00 55.31 193 GLN A O 1
ATOM 1512 N N . GLU A 1 194 ? -33.785 -49.587 -31.159 1.00 59.35 194 GLU A N 1
ATOM 1513 C CA . GLU A 1 194 ? -34.870 -49.700 -30.175 1.00 63.07 194 GLU A CA 1
ATOM 1514 C C . GLU A 1 194 ? -36.071 -50.411 -30.700 1.00 65.84 194 GLU A C 1
ATOM 1515 O O . GLU A 1 194 ? -36.740 -49.930 -31.602 1.00 66.15 194 GLU A O 1
ATOM 1521 N N . ASP A 1 195 ? -36.390 -51.536 -30.084 1.00 69.98 195 ASP A N 1
ATOM 1522 C CA . ASP A 1 195 ? -37.687 -52.218 -30.328 1.00 74.65 195 ASP A CA 1
ATOM 1523 C C . ASP A 1 195 ? -38.928 -51.506 -29.712 1.00 75.57 195 ASP A C 1
ATOM 1524 O O . ASP A 1 195 ? -39.099 -51.439 -28.472 1.00 76.32 195 ASP A O 1
ATOM 1529 N N . ASP A 1 196 ? -39.778 -50.987 -30.580 1.00 76.49 196 ASP A N 1
ATOM 1530 C CA . ASP A 1 196 ? -41.005 -50.337 -30.144 1.00 77.56 196 ASP A CA 1
ATOM 1531 C C . ASP A 1 196 ? -40.732 -49.162 -29.310 1.00 77.02 196 ASP A C 1
ATOM 1532 O O . ASP A 1 196 ? -40.984 -49.182 -28.134 1.00 77.82 196 ASP A O 1
ATOM 1537 N N . LEU A 1 197 ? -40.215 -48.115 -29.925 1.00 76.59 197 LEU A N 1
ATOM 1538 C CA . LEU A 1 197 ? -40.142 -46.838 -29.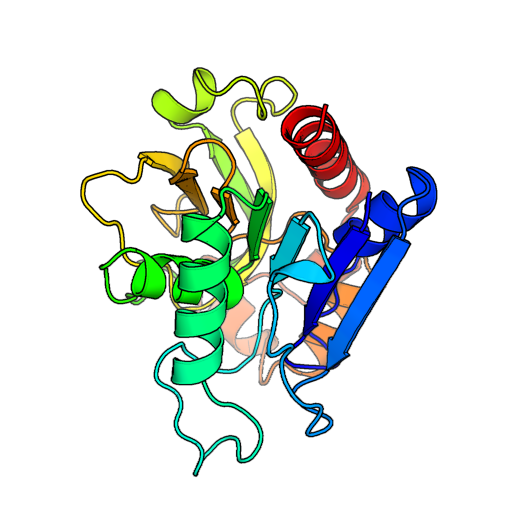269 1.00 75.79 197 LEU A CA 1
ATOM 1539 C C . LEU A 1 197 ? -41.526 -46.157 -29.367 1.00 77.26 197 LEU A C 1
ATOM 1540 O O . LEU A 1 197 ? -41.889 -45.288 -28.548 1.00 76.99 197 LEU A O 1
ATOM 1545 N N . ASP A 1 198 ? -42.308 -46.617 -30.339 1.00 79.18 198 ASP A N 1
ATOM 1546 C CA . ASP A 1 198 ? -43.679 -46.162 -30.524 1.00 79.78 198 ASP A CA 1
ATOM 1547 C C . ASP A 1 198 ? -44.547 -46.437 -29.296 1.00 78.58 198 ASP A C 1
ATOM 1548 O O . ASP A 1 198 ? -44.993 -45.502 -28.630 1.00 77.89 198 ASP A O 1
ATOM 1553 N N . THR A 1 199 ? -44.792 -47.711 -28.994 1.00 78.10 199 THR A N 1
ATOM 1554 C CA . THR A 1 199 ? -45.651 -48.039 -27.879 1.00 78.27 199 THR A CA 1
ATOM 1555 C C . THR A 1 199 ? -45.166 -47.369 -26.580 1.00 78.55 199 THR A C 1
ATOM 1556 O O . THR A 1 199 ? -45.950 -46.666 -25.895 1.00 78.95 199 THR A O 1
ATOM 1560 N N . GLN A 1 200 ? -43.865 -47.516 -26.282 1.00 78.00 200 GLN A N 1
ATOM 1561 C CA . GLN A 1 200 ? -43.279 -46.960 -25.039 1.00 77.01 200 GLN A CA 1
ATOM 1562 C C . GLN A 1 200 ? -43.487 -45.453 -24.922 1.00 77.07 200 GLN A C 1
ATOM 1563 O O . GLN A 1 200 ? -43.522 -44.908 -23.819 1.00 76.93 200 GLN A O 1
ATOM 1569 N N . SER A 1 201 ? -43.618 -44.792 -26.070 1.00 77.36 201 SER A N 1
ATOM 1570 C CA . SER A 1 201 ? -43.825 -43.343 -26.142 1.00 78.20 201 SER A CA 1
ATOM 1571 C C . SER A 1 201 ? -45.093 -42.843 -25.398 1.00 78.19 201 SER A C 1
ATOM 1572 O O . SER A 1 201 ? -45.079 -41.770 -24.786 1.00 77.38 201 SER A O 1
ATOM 1575 N N . GLN A 1 202 ? -46.197 -43.596 -25.514 1.00 78.70 202 GLN A N 1
ATOM 1576 C CA . GLN A 1 202 ? -47.410 -43.269 -24.745 1.00 79.37 202 GLN A CA 1
ATOM 1577 C C . GLN A 1 202 ? -47.517 -44.036 -23.457 1.00 77.80 202 GLN A C 1
ATOM 1578 O O . GLN A 1 202 ? -47.784 -43.446 -22.431 1.00 77.49 202 GLN A O 1
ATOM 1584 N N . THR A 1 203 ? -47.336 -45.374 -23.506 1.00 76.34 203 THR A N 1
ATOM 1585 C CA . THR A 1 203 ? -47.407 -46.200 -22.252 1.00 75.24 203 THR A CA 1
ATOM 1586 C C . THR A 1 203 ? -46.501 -45.672 -21.098 1.00 74.41 203 THR A C 1
ATOM 1587 O O . THR A 1 203 ? -46.773 -45.935 -19.921 1.00 74.44 203 THR A O 1
ATOM 1591 N N . GLU A 1 204 ? -45.455 -44.905 -21.444 1.00 72.53 204 GLU A N 1
ATOM 1592 C CA . GLU A 1 204 ? -44.460 -44.505 -20.450 1.00 69.90 204 GLU A CA 1
ATOM 1593 C C . GLU A 1 204 ? -44.274 -42.970 -20.292 1.00 67.49 204 GLU A C 1
ATOM 1594 O O . GLU A 1 204 ? -44.452 -42.191 -21.253 1.00 67.24 204 GLU A O 1
ATOM 1600 N N . THR A 1 205 ? -43.905 -42.566 -19.074 1.00 65.08 205 THR A N 1
ATOM 1601 C CA . THR A 1 205 ? -43.861 -41.158 -18.672 1.00 63.40 205 THR A CA 1
ATOM 1602 C C . THR A 1 205 ? -42.750 -40.451 -19.376 1.00 64.15 205 THR A C 1
ATOM 1603 O O . THR A 1 205 ? -42.874 -39.260 -19.753 1.00 64.27 205 THR A O 1
ATOM 1607 N N . TYR A 1 206 ? -41.611 -41.148 -19.483 1.00 64.03 206 TYR A N 1
ATOM 1608 C CA . TYR A 1 206 ? -40.334 -40.512 -19.761 1.00 63.32 206 TYR A CA 1
ATOM 1609 C C . TYR A 1 206 ? -39.660 -41.084 -20.979 1.00 62.66 206 TYR A C 1
ATOM 1610 O O . TYR A 1 206 ? -38.455 -41.052 -21.088 1.00 63.75 206 TYR A O 1
ATOM 1619 N N . VAL A 1 207 ? -40.464 -41.562 -21.915 1.00 61.05 207 VAL A N 1
ATOM 1620 C CA . VAL A 1 207 ? -39.997 -41.983 -23.202 1.00 59.50 207 VAL A CA 1
ATOM 1621 C C . VAL A 1 207 ? -40.567 -41.037 -24.285 1.00 59.82 207 VAL A C 1
ATOM 1622 O O . VAL A 1 207 ? -41.807 -40.860 -24.399 1.00 60.70 207 VAL A O 1
ATOM 1626 N N . GLN A 1 208 ? -39.683 -40.411 -25.051 1.00 58.93 208 GLN A N 1
ATOM 1627 C CA . GLN A 1 208 ? -40.117 -39.519 -26.127 1.00 58.43 208 GLN A CA 1
ATOM 1628 C C . GLN A 1 208 ? -40.318 -40.275 -27.470 1.00 59.08 208 GLN A C 1
ATOM 1629 O O . GLN A 1 208 ? -40.194 -41.498 -27.526 1.00 58.16 208 GLN A O 1
ATOM 1635 N N . THR A 1 209 ? -40.742 -39.539 -28.512 1.00 60.17 209 THR A N 1
ATOM 1636 C CA . THR A 1 209 ? -40.963 -40.131 -29.859 1.00 60.18 209 THR A CA 1
ATOM 1637 C C . THR A 1 209 ? -39.687 -39.974 -30.717 1.00 61.25 209 THR A C 1
ATOM 1638 O O . THR A 1 209 ? -38.879 -38.995 -30.516 1.00 61.69 209 THR A O 1
ATOM 1642 N N . ALA A 1 210 ? -39.496 -40.906 -31.672 1.00 61.07 210 ALA A N 1
ATOM 1643 C CA . ALA A 1 210 ? -38.402 -40.803 -32.652 1.00 60.30 210 ALA A CA 1
ATOM 1644 C C . ALA A 1 210 ? -38.284 -39.385 -33.228 1.00 60.83 210 ALA A C 1
ATOM 1645 O O . ALA A 1 210 ? -37.160 -38.857 -33.400 1.00 59.87 210 ALA A O 1
ATOM 1647 N N . GLU A 1 211 ? -39.444 -38.754 -33.477 1.00 61.32 211 GLU A N 1
ATOM 1648 C CA . GLU A 1 211 ? -39.488 -37.413 -34.039 1.00 62.62 211 GLU A CA 1
ATOM 1649 C C . GLU A 1 211 ? -39.033 -36.342 -33.036 1.00 61.15 211 GLU A C 1
ATOM 1650 O O . GLU A 1 211 ? -38.335 -35.353 -33.409 1.00 60.39 211 GLU A O 1
ATOM 1656 N N . GLU A 1 212 ? -39.443 -36.508 -31.786 1.00 60.12 212 GLU A N 1
ATOM 1657 C CA . GLU A 1 212 ? -39.094 -35.544 -30.743 1.00 59.47 212 GLU A CA 1
ATOM 1658 C C . GLU A 1 212 ? -37.622 -35.505 -30.534 1.00 57.89 212 GLU A C 1
ATOM 1659 O O . GLU A 1 212 ? -37.029 -34.432 -30.444 1.00 57.72 212 GLU A O 1
ATOM 1665 N N . MET A 1 213 ? -37.013 -36.686 -30.508 1.00 56.45 213 MET A N 1
ATOM 1666 C CA . MET A 1 213 ? -35.570 -36.804 -30.298 1.00 55.01 213 MET A CA 1
ATOM 1667 C C . MET A 1 213 ? -34.783 -36.433 -31.507 1.00 54.94 213 MET A C 1
ATOM 1668 O O . MET A 1 213 ? -33.720 -35.757 -31.405 1.00 54.26 213 MET A O 1
ATOM 1673 N N . GLN A 1 214 ? -35.287 -36.845 -32.669 1.00 55.02 214 GLN A N 1
ATOM 1674 C CA . GLN A 1 214 ? -34.551 -36.718 -33.893 1.00 54.77 214 GLN A CA 1
ATOM 1675 C C . GLN A 1 214 ? -34.404 -35.245 -34.340 1.00 54.30 214 GLN A C 1
ATOM 1676 O O . GLN A 1 214 ? -33.348 -34.843 -34.867 1.00 54.12 214 GLN A O 1
ATOM 1682 N N . THR A 1 215 ? -35.419 -34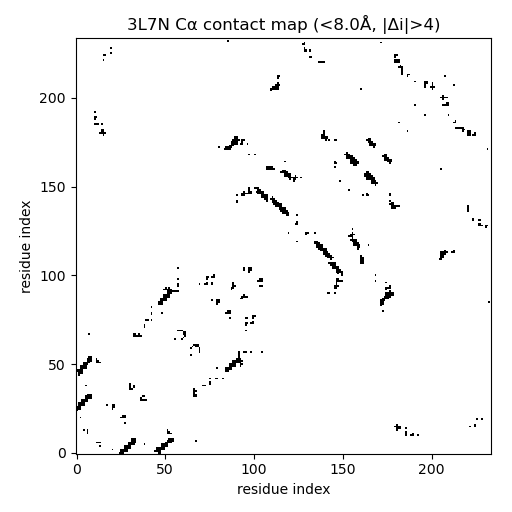.425 -34.022 1.00 54.20 215 THR A N 1
ATOM 1683 C CA . THR A 1 215 ? -35.445 -32.992 -34.454 1.00 53.40 215 THR A CA 1
ATOM 1684 C C . THR A 1 215 ? -34.795 -32.082 -33.449 1.00 52.23 215 THR A C 1
ATOM 1685 O O . THR A 1 215 ? -34.564 -30.919 -33.733 1.00 51.97 215 THR A O 1
ATOM 1689 N N . PHE A 1 216 ? -34.501 -32.621 -32.262 1.00 50.92 216 PHE A N 1
ATOM 1690 C CA . PHE A 1 216 ? -34.068 -31.815 -31.117 1.00 49.68 216 PHE A CA 1
ATOM 1691 C C . PHE A 1 216 ? -32.671 -31.199 -31.393 1.00 47.86 216 PHE A C 1
ATOM 1692 O O . PHE A 1 216 ? -31.947 -31.691 -32.222 1.00 48.08 216 PHE A O 1
ATOM 1700 N N . ASP A 1 217 ? -32.348 -30.083 -30.763 1.00 46.09 217 ASP A N 1
ATOM 1701 C CA . ASP A 1 217 ? -31.047 -29.482 -30.994 1.00 45.77 217 ASP A CA 1
ATOM 1702 C C . ASP A 1 217 ? -30.045 -29.776 -29.846 1.00 46.18 217 ASP A C 1
ATOM 1703 O O . ASP A 1 217 ? -30.193 -29.234 -28.704 1.00 45.91 217 ASP A O 1
ATOM 1708 N N . TYR A 1 218 ? -28.958 -30.528 -30.176 1.00 44.12 218 TYR A N 1
ATOM 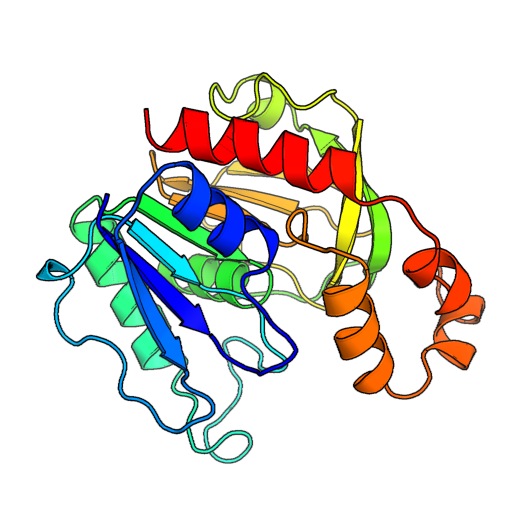1709 C CA . TYR A 1 218 ? -28.057 -31.056 -29.164 1.00 40.63 218 TYR A CA 1
ATOM 1710 C C . TYR A 1 218 ? -26.882 -30.189 -28.834 1.00 41.11 218 TYR A C 1
ATOM 1711 O O . TYR A 1 218 ? -26.048 -30.588 -28.055 1.00 43.79 218 TYR A O 1
ATOM 1720 N N . SER A 1 219 ? -26.801 -29.004 -29.377 1.00 40.98 219 SER A N 1
ATOM 1721 C CA . SER A 1 219 ? -25.547 -28.225 -29.235 1.00 43.17 219 SER A CA 1
ATOM 1722 C C . SER A 1 219 ? -25.287 -27.734 -27.820 1.00 44.23 219 SER A C 1
ATOM 1723 O O . SER A 1 219 ? -24.117 -27.381 -27.468 1.00 45.43 219 SER A O 1
ATOM 1726 N N . SER A 1 220 ? -26.343 -27.629 -27.006 1.00 44.03 220 SER A N 1
ATOM 1727 C CA . SER A 1 220 ? -26.166 -27.077 -25.672 1.00 44.22 220 SER A CA 1
ATOM 1728 C C . SER A 1 220 ? -25.643 -28.080 -24.714 1.00 42.63 220 SER A C 1
ATOM 1729 O O . SER A 1 220 ? -24.719 -27.775 -23.954 1.00 42.49 220 SER A O 1
ATOM 1732 N N . MET A 1 221 ? -26.197 -29.310 -24.744 1.00 40.55 221 MET A N 1
ATOM 1733 C CA . MET A 1 221 ? -25.556 -30.430 -24.006 1.00 39.75 221 MET A CA 1
ATOM 1734 C C . MET A 1 221 ? -24.102 -30.704 -24.401 1.00 39.61 221 MET A C 1
ATOM 1735 O O . MET A 1 221 ? -23.255 -30.735 -23.529 1.00 40.79 221 MET A O 1
ATOM 1740 N N . ASN A 1 222 ? -23.797 -30.801 -25.723 1.00 38.44 222 ASN A N 1
ATOM 1741 C CA . ASN A 1 222 ? -22.392 -30.965 -26.147 1.00 37.09 222 ASN A CA 1
ATOM 1742 C C . ASN A 1 222 ? -21.572 -29.882 -25.474 1.00 38.02 222 ASN A C 1
ATOM 1743 O O . ASN A 1 222 ? -20.432 -30.093 -25.056 1.00 38.01 222 ASN A O 1
ATOM 1748 N N . GLN A 1 223 ? -22.125 -28.692 -25.431 1.00 39.92 223 GLN A N 1
ATOM 1749 C CA . GLN A 1 223 ? -21.356 -27.532 -25.032 1.00 41.48 223 GLN A CA 1
ATOM 1750 C C . GLN A 1 223 ? -21.162 -27.512 -23.490 1.00 41.06 223 GLN A C 1
ATOM 1751 O O . GLN A 1 223 ? -20.064 -27.194 -22.980 1.00 41.42 223 GLN A O 1
ATOM 1757 N N . ALA A 1 224 ? -22.207 -27.897 -22.766 1.00 40.32 224 ALA A N 1
ATOM 1758 C CA . ALA A 1 224 ? -22.108 -28.069 -21.372 1.00 39.35 224 ALA A CA 1
ATOM 1759 C C . ALA A 1 224 ? -21.031 -29.104 -21.090 1.00 40.94 224 ALA A C 1
ATOM 1760 O O . ALA A 1 224 ? -20.072 -28.835 -20.262 1.00 40.72 224 ALA A O 1
ATOM 1762 N N . LEU A 1 225 ? -21.111 -30.287 -21.803 1.00 39.09 225 LEU A N 1
ATOM 1763 C CA . LEU A 1 225 ? -20.049 -31.344 -21.699 1.00 37.10 225 LEU A CA 1
ATOM 1764 C C . LEU A 1 225 ? -18.646 -30.794 -21.888 1.00 37.71 225 LEU A C 1
ATOM 1765 O O . LEU A 1 225 ? -17.784 -30.996 -21.043 1.00 37.92 225 LEU A O 1
ATOM 1770 N N . TYR A 1 226 ? -18.426 -30.051 -22.977 1.00 37.75 226 TYR A N 1
ATOM 1771 C CA . TYR A 1 226 ? -17.119 -29.482 -23.225 1.00 37.88 226 TYR A CA 1
ATOM 1772 C C . TYR A 1 226 ? -16.624 -28.720 -22.045 1.00 38.35 226 TYR A C 1
ATOM 1773 O O . TYR A 1 226 ? -15.432 -28.767 -21.730 1.00 39.79 226 TYR A O 1
ATOM 1782 N N . SER A 1 227 ? -17.498 -27.923 -21.423 1.00 39.02 227 SER A N 1
ATOM 1783 C CA . SER A 1 227 ? -17.046 -27.069 -20.261 1.00 39.17 227 SER A CA 1
ATOM 1784 C C . SER A 1 227 ? -16.632 -27.975 -19.104 1.00 37.15 227 SER A C 1
ATOM 1785 O O . SER A 1 227 ? -15.591 -27.726 -18.461 1.00 36.90 227 SER A O 1
ATOM 1788 N N . PHE A 1 228 ? -17.411 -29.059 -18.868 1.00 35.11 228 PHE A N 1
ATOM 1789 C CA . PHE A 1 228 ? -17.018 -30.073 -17.875 1.00 34.87 228 PHE A CA 1
ATOM 1790 C C . PHE A 1 228 ? -15.628 -30.734 -18.168 1.00 35.19 228 PHE A C 1
ATOM 1791 O O . PHE A 1 228 ? -14.708 -30.689 -17.306 1.00 35.84 228 PHE A O 1
ATOM 1799 N N . LEU A 1 229 ? -15.431 -31.237 -19.400 1.00 34.98 229 LEU A N 1
ATOM 1800 C CA . LEU A 1 229 ? -14.170 -31.946 -19.726 1.00 34.88 229 LEU A CA 1
ATOM 1801 C C . LEU A 1 229 ? -13.002 -31.013 -19.653 1.00 35.60 229 LEU A C 1
ATOM 1802 O O . LEU A 1 229 ? -11.926 -31.374 -19.094 1.00 36.70 229 LEU A O 1
ATOM 1807 N N . ASP A 1 230 ? -13.190 -29.788 -20.158 1.00 35.14 230 ASP A N 1
ATOM 1808 C CA . ASP A 1 230 ? -12.161 -28.785 -20.051 1.00 36.16 230 ASP A CA 1
ATOM 1809 C C . ASP A 1 230 ? -11.765 -28.527 -18.653 1.00 36.42 230 ASP A C 1
ATOM 1810 O O . ASP A 1 230 ? -10.523 -28.457 -18.319 1.00 35.94 230 ASP A O 1
ATOM 1815 N N . ARG A 1 231 ? -12.768 -28.414 -17.774 1.00 36.97 231 ARG A N 1
ATOM 1816 C CA . ARG A 1 231 ? -12.468 -28.103 -16.379 1.00 37.53 231 ARG A CA 1
ATOM 1817 C C . ARG A 1 231 ? -11.882 -29.306 -15.646 1.00 35.91 231 ARG A C 1
ATOM 1818 O O . ARG A 1 231 ? -10.945 -29.153 -14.853 1.00 35.73 231 ARG A O 1
ATOM 1826 N N . LEU A 1 232 ? -12.401 -30.504 -15.954 1.00 33.41 232 LEU A N 1
ATOM 1827 C CA . LEU A 1 232 ? -11.951 -31.698 -15.324 1.00 32.92 232 LEU A CA 1
ATOM 1828 C C . LEU A 1 232 ? -10.470 -31.907 -15.590 1.00 34.59 232 LEU A C 1
ATOM 1829 O O . LEU A 1 232 ? -9.740 -32.442 -14.756 1.00 34.60 232 LEU A O 1
ATOM 1834 N N . THR A 1 233 ? -10.012 -31.450 -16.732 1.00 36.33 233 THR A N 1
ATOM 1835 C CA . THR A 1 233 ? -8.650 -31.826 -17.191 1.00 37.68 233 THR A CA 1
ATOM 1836 C C . THR A 1 233 ? -7.665 -30.701 -17.157 1.00 39.79 233 THR A C 1
ATOM 1837 O O . THR A 1 233 ? -6.546 -30.898 -17.492 1.00 40.78 233 THR A O 1
ATOM 1841 N N . GLU A 1 234 ? -8.111 -29.519 -16.744 1.00 41.44 234 GLU A N 1
ATOM 1842 C CA . GLU A 1 234 ? -7.238 -28.354 -16.670 1.00 42.85 234 GLU A CA 1
ATOM 1843 C C . GLU A 1 234 ? -6.371 -28.393 -15.416 1.00 41.75 234 GLU A C 1
ATOM 1844 O O . GLU A 1 234 ? -5.144 -28.357 -15.496 1.00 42.63 234 GLU A O 1
#

Secondary structure (DSSP, 8-state):
-EEEEEE--TTS--HHHHHHHHHTT-EEEEEEGGGTPPPPS-GGG-SEEEE---SS-TT--TTT-TT--HHHHHHHHHHHHHTT-EEEEETHHHHHHHHHTT---EEEEEEEEEEEEEEE-TTGGG-GGGTTS-SEEEEEEEEEEE----TT-EEEEE-SS-S-SEEEEETTEEEESSBSS--HHHHHHHHHH-S-HHHHHHHSTTB--HHHHHTS-THHHHHHHHHHHHHHH-

Organism: Streptococcus mutans serotype c (strain ATCC 700610 / UA159) (NCBI:txid210007)